Protein AF-A0A8E2D5H6-F1 (afdb_monomer)

Mean predicted aligned error: 11.3 Å

pLDDT: mean 78.96, std 18.88, range [36.19, 97.88]

Solvent-accessible surface area (backbone atoms only — not comparable to full-atom values): 11920 Å² total; per-residue (Å²): 135,90,80,80,89,81,87,67,97,76,86,86,84,87,87,85,83,79,79,70,76,71,74,70,84,45,70,20,64,33,34,32,54,36,37,26,42,23,39,21,41,87,86,66,48,64,37,4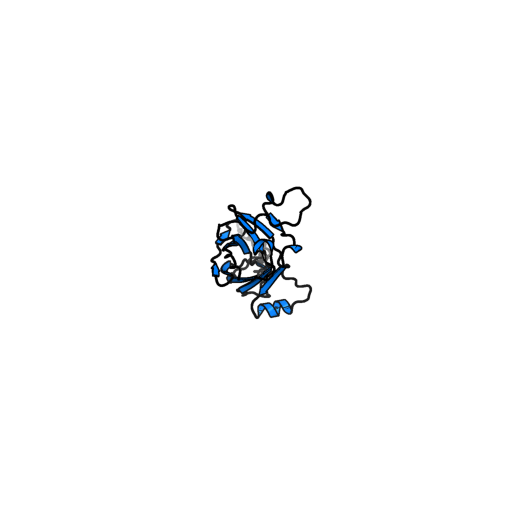2,59,71,60,61,50,55,80,67,98,69,96,66,55,61,84,72,50,55,59,46,43,43,38,69,90,57,46,49,64,46,81,42,59,46,86,70,40,38,57,52,58,68,71,44,57,95,83,63,64,61,55,74,65,52,49,30,37,38,58,56,99,93,41,35,22,44,28,34,79,36,43,43,46,28,87,70,43,67,78,69,34,46,42,37,37,42,39,27,34,39,78,60,73,74,41,91,58,76,43,61,35,42,35,32,40,47,61,69,93,69,50,51,72,62,33,63,42,43,61,65,37,35,38,47,90,92,40,80,43,73,46,42,79,39,98,86,74,73,26,30,32,40,79,43,74,48,76,82,77,75,84,126

Organism: NCBI:txid879969

Radius of gyration: 25.56 Å; Cα contacts (8 Å, |Δi|>4): 369; chains: 1; bounding box: 71×64×78 Å

Nearest PDB structures (foldseek):
  3ffd-assembly1_B  TM=1.538E-01  e=2.702E+00  Mus musculus

Structure (mmCIF, N/CA/C/O backbone):
data_AF-A0A8E2D5H6-F1
#
_entry.id   AF-A0A8E2D5H6-F1
#
loop_
_atom_site.group_PDB
_atom_site.id
_atom_site.type_symbol
_atom_site.label_atom_id
_atom_site.label_alt_id
_atom_site.label_comp_id
_atom_site.label_asym_id
_atom_site.label_entity_id
_atom_site.label_seq_id
_atom_site.pdbx_PDB_ins_code
_atom_site.Cartn_x
_atom_site.Cartn_y
_atom_site.Cartn_z
_atom_site.occupancy
_atom_site.B_iso_or_equiv
_atom_site.auth_seq_id
_atom_site.auth_comp_id
_atom_site.auth_asym_id
_atom_site.auth_atom_id
_atom_site.pdbx_PDB_model_num
ATOM 1 N N . MET A 1 1 ? 50.833 48.845 -59.034 1.00 37.69 1 MET A N 1
ATOM 2 C CA . MET A 1 1 ? 50.255 47.680 -59.734 1.00 37.69 1 MET A CA 1
ATOM 3 C C . MET A 1 1 ? 49.605 46.812 -58.669 1.00 37.69 1 MET A C 1
ATOM 5 O O . MET A 1 1 ? 50.252 46.528 -57.672 1.00 37.69 1 MET A O 1
ATOM 9 N N . LYS A 1 2 ? 48.299 46.575 -58.805 1.00 37.78 2 LYS A N 1
ATOM 10 C CA . LYS A 1 2 ? 47.450 45.839 -57.861 1.00 37.78 2 LYS A CA 1
ATOM 11 C C . LYS A 1 2 ? 47.762 44.344 -57.925 1.00 37.78 2 LYS A C 1
ATOM 13 O O . LYS A 1 2 ? 47.775 43.819 -59.033 1.00 37.78 2 LYS A O 1
ATOM 18 N N . THR A 1 3 ? 47.805 43.680 -56.772 1.00 41.66 3 THR A N 1
ATOM 19 C CA . THR A 1 3 ? 47.305 42.303 -56.659 1.00 41.66 3 THR A CA 1
ATOM 20 C C . THR A 1 3 ? 46.664 42.100 -55.285 1.00 41.66 3 THR A C 1
ATOM 22 O O . THR A 1 3 ? 47.174 42.556 -54.267 1.00 41.66 3 THR A O 1
ATOM 25 N N . TYR A 1 4 ? 45.477 41.508 -55.331 1.00 45.19 4 TYR A N 1
ATOM 26 C CA . TYR A 1 4 ? 44.453 41.343 -54.302 1.00 45.19 4 TYR A CA 1
ATOM 27 C C . TYR A 1 4 ? 44.897 40.327 -53.225 1.00 45.19 4 TYR A C 1
ATOM 29 O O . TYR A 1 4 ? 45.700 39.449 -53.517 1.00 45.19 4 TYR A O 1
ATOM 37 N N . LEU A 1 5 ? 44.589 40.528 -51.935 1.00 45.62 5 LEU A N 1
ATOM 38 C CA . LEU A 1 5 ? 43.343 40.143 -51.237 1.00 45.62 5 LEU A CA 1
ATOM 39 C C . LEU A 1 5 ? 43.005 38.646 -51.384 1.00 45.62 5 LEU A C 1
ATOM 41 O O . LEU A 1 5 ? 42.949 38.146 -52.499 1.00 45.62 5 LEU A O 1
ATOM 45 N N . PHE A 1 6 ? 42.707 38.006 -50.243 1.00 47.19 6 PHE A N 1
ATOM 46 C CA . PHE A 1 6 ? 42.385 36.583 -50.006 1.00 47.19 6 PHE A CA 1
ATOM 47 C C . PHE A 1 6 ? 43.538 35.666 -49.569 1.00 47.19 6 PHE A C 1
ATOM 49 O O . PHE A 1 6 ? 43.826 34.653 -50.192 1.00 47.19 6 PHE A O 1
ATOM 56 N N . THR A 1 7 ? 44.087 35.914 -48.381 1.00 46.47 7 THR A N 1
ATOM 57 C CA . THR A 1 7 ? 44.379 34.795 -47.468 1.00 46.47 7 THR A CA 1
ATOM 58 C C . THR A 1 7 ? 43.241 34.737 -46.463 1.00 46.47 7 THR A C 1
ATOM 60 O O . THR A 1 7 ? 43.265 35.374 -45.410 1.00 46.47 7 THR A O 1
ATOM 63 N N . GLY A 1 8 ? 42.175 34.062 -46.892 1.00 40.16 8 GLY A N 1
ATOM 64 C CA . GLY A 1 8 ? 41.007 33.783 -46.077 1.00 40.16 8 GLY A CA 1
ATOM 65 C C . GLY A 1 8 ? 41.409 32.985 -44.845 1.00 40.16 8 GLY A C 1
ATOM 66 O O . GLY A 1 8 ? 42.051 31.948 -44.955 1.00 40.16 8 GLY A O 1
ATOM 67 N N . LEU A 1 9 ? 41.065 33.521 -43.678 1.00 46.88 9 LEU A N 1
ATOM 68 C CA . LEU A 1 9 ? 40.168 32.887 -42.712 1.00 46.88 9 LEU A CA 1
ATOM 69 C C . LEU A 1 9 ? 40.062 31.344 -42.811 1.00 46.88 9 LEU A C 1
ATOM 71 O O . LEU A 1 9 ? 38.984 30.807 -43.043 1.00 46.88 9 LEU A O 1
ATOM 75 N N . LEU A 1 10 ? 41.167 30.615 -42.665 1.00 47.41 10 LEU A N 1
ATOM 76 C CA . LEU A 1 10 ? 41.150 29.153 -42.656 1.00 47.41 10 LEU A CA 1
ATOM 77 C C . LEU A 1 10 ? 42.270 28.627 -41.758 1.00 47.41 10 LEU A C 1
ATOM 79 O O . LEU A 1 10 ? 43.373 28.317 -42.192 1.00 47.41 10 LEU A O 1
ATOM 83 N N . GLY A 1 11 ? 41.981 28.580 -40.464 1.00 44.66 11 GLY A N 1
ATOM 84 C CA . GLY A 1 11 ? 42.881 27.989 -39.472 1.00 44.66 11 GLY A CA 1
ATOM 85 C C . GLY A 1 11 ? 42.445 28.188 -38.025 1.00 44.66 11 GLY A C 1
ATOM 86 O O . GLY A 1 11 ? 43.254 28.024 -37.123 1.00 44.66 11 GLY A O 1
ATOM 87 N N . LEU A 1 12 ? 41.190 28.584 -37.795 1.00 45.50 12 LEU A N 1
ATOM 88 C CA . LEU A 1 12 ? 40.680 28.938 -36.470 1.00 45.50 12 LEU A CA 1
ATOM 89 C C . LEU A 1 12 ? 39.287 28.344 -36.218 1.00 45.50 12 LEU A C 1
ATOM 91 O O . LEU A 1 12 ? 38.481 28.963 -35.548 1.00 45.50 12 LEU A O 1
ATOM 95 N N . ILE A 1 13 ? 38.979 27.165 -36.776 1.00 47.19 13 ILE A N 1
ATOM 96 C CA . ILE A 1 13 ? 37.766 26.391 -36.436 1.00 47.19 13 ILE A CA 1
ATOM 97 C C . ILE A 1 13 ? 38.028 24.883 -36.618 1.00 47.19 13 ILE A C 1
ATOM 99 O O . ILE A 1 13 ? 37.342 24.214 -37.379 1.00 47.19 13 ILE A O 1
ATOM 103 N N . ILE A 1 14 ? 39.046 24.320 -35.960 1.00 50.12 14 ILE A N 1
ATOM 104 C CA . ILE A 1 14 ? 39.124 22.859 -35.753 1.00 50.12 14 ILE A CA 1
ATOM 105 C C . ILE A 1 14 ? 39.702 22.593 -34.360 1.00 50.12 14 ILE A C 1
ATOM 107 O O . ILE A 1 14 ? 40.843 22.176 -34.233 1.00 50.12 14 ILE A O 1
ATOM 111 N N . LEU A 1 15 ? 38.941 22.914 -33.308 1.00 46.94 15 LEU A N 1
ATOM 112 C CA . LEU A 1 15 ? 39.094 22.325 -31.958 1.00 46.94 15 LEU A CA 1
ATOM 113 C C . LEU A 1 15 ? 37.899 22.616 -31.030 1.00 46.94 15 LEU A C 1
ATOM 115 O O . LEU A 1 15 ? 37.987 22.499 -29.814 1.00 46.94 15 LEU A O 1
ATOM 119 N N . SER A 1 16 ? 36.747 22.958 -31.600 1.00 50.66 16 SER A N 1
ATOM 120 C CA . SER A 1 16 ? 35.497 23.163 -30.873 1.00 50.66 16 SER A CA 1
ATOM 121 C C . SER A 1 16 ? 34.408 22.385 -31.591 1.00 50.66 16 SER A C 1
ATOM 123 O O . SER A 1 16 ? 33.793 22.938 -32.498 1.00 50.66 16 SER A O 1
ATOM 125 N N . SER A 1 17 ? 34.262 21.097 -31.254 1.00 44.22 17 SER A N 1
ATOM 126 C CA . SER A 1 17 ? 33.058 20.248 -31.420 1.00 44.22 17 SER A CA 1
ATOM 127 C C . SER A 1 17 ? 33.408 18.752 -31.348 1.00 44.22 17 SER A C 1
ATOM 129 O O . SER A 1 17 ? 33.130 17.995 -32.266 1.00 44.22 17 SER A O 1
ATOM 131 N N . PHE A 1 18 ? 34.006 18.308 -30.241 1.00 44.25 18 PHE A N 1
ATOM 132 C CA . PHE A 1 18 ? 33.765 16.952 -29.725 1.00 44.25 18 PHE A CA 1
ATOM 133 C C . PHE A 1 18 ? 33.540 16.990 -28.206 1.00 44.25 18 PHE A C 1
ATOM 135 O O . PHE A 1 18 ? 33.858 16.042 -27.502 1.00 44.25 18 PHE A O 1
ATOM 142 N N . SER A 1 19 ? 32.913 18.053 -27.690 1.00 48.47 19 SER A N 1
ATOM 143 C CA . SER A 1 19 ? 32.041 17.875 -26.525 1.00 48.47 19 SER A CA 1
ATOM 144 C C . SER A 1 19 ? 30.718 17.344 -27.051 1.00 48.47 19 SER A C 1
ATOM 146 O O . SER A 1 19 ? 29.708 18.040 -27.079 1.00 48.47 19 SER A O 1
ATOM 148 N N . SER A 1 20 ? 30.742 16.096 -27.521 1.00 38.72 20 SER A N 1
ATOM 149 C CA . SER A 1 20 ? 29.536 15.294 -27.449 1.00 38.72 20 SER A CA 1
ATOM 150 C C . SER A 1 20 ? 29.263 15.186 -25.956 1.00 38.72 20 SER A C 1
ATOM 152 O O . SER A 1 20 ? 29.864 14.357 -25.275 1.00 38.72 20 SER A O 1
ATOM 154 N N . CYS A 1 21 ? 28.378 16.033 -25.432 1.00 47.19 21 CYS A N 1
ATOM 155 C CA . CYS A 1 21 ? 27.532 15.592 -24.341 1.00 47.19 21 CYS A CA 1
ATOM 156 C C . CYS A 1 21 ? 26.824 14.353 -24.889 1.00 47.19 21 CYS A C 1
ATOM 158 O O . CYS A 1 21 ? 25.775 14.446 -25.515 1.00 47.19 21 CYS A O 1
ATOM 160 N N . ARG A 1 22 ? 27.449 13.181 -24.719 1.00 39.44 22 ARG A N 1
ATOM 161 C CA . ARG A 1 22 ? 26.685 11.973 -24.476 1.00 39.44 22 ARG A CA 1
ATOM 162 C C . ARG A 1 22 ? 25.889 12.333 -23.232 1.00 39.44 22 ARG A C 1
ATOM 164 O O . ARG A 1 22 ? 26.413 12.263 -22.127 1.00 39.44 22 ARG A O 1
ATOM 171 N N . THR A 1 23 ? 24.669 12.823 -23.425 1.00 44.69 23 THR A N 1
ATOM 172 C CA . THR A 1 23 ? 23.599 12.465 -22.512 1.00 44.69 23 THR A CA 1
ATOM 173 C C . THR A 1 23 ? 23.633 10.953 -22.543 1.00 44.69 23 THR A C 1
ATOM 175 O O . THR A 1 23 ? 23.258 10.323 -23.527 1.00 44.69 23 THR A O 1
ATOM 178 N N . SER A 1 24 ? 24.328 10.380 -21.574 1.00 47.41 24 SER A N 1
ATOM 179 C CA . SER A 1 24 ? 24.162 8.986 -21.266 1.00 47.41 24 SER A CA 1
ATOM 180 C C . SER A 1 24 ? 22.668 8.822 -21.055 1.00 47.41 24 SER A C 1
ATOM 182 O O . SER A 1 24 ? 22.108 9.398 -20.123 1.00 47.41 24 SER A O 1
ATOM 184 N N . ASP A 1 25 ? 22.022 8.128 -21.987 1.00 46.16 25 ASP A N 1
ATOM 185 C CA . ASP A 1 25 ? 20.726 7.513 -21.756 1.00 46.16 25 ASP A CA 1
ATOM 186 C C . ASP A 1 25 ? 20.965 6.511 -20.619 1.00 46.16 25 ASP A C 1
ATOM 188 O O . ASP A 1 25 ? 21.314 5.353 -20.837 1.00 46.16 25 ASP A O 1
ATOM 192 N N . HIS A 1 26 ? 20.981 7.020 -19.389 1.00 49.97 26 HIS A N 1
ATOM 193 C CA . HIS A 1 26 ? 21.069 6.210 -18.195 1.00 49.97 26 HIS A CA 1
ATOM 194 C C . HIS A 1 26 ? 19.674 5.653 -17.971 1.00 49.97 26 HIS A C 1
ATOM 196 O O . HIS A 1 26 ? 18.735 6.405 -17.708 1.00 49.97 26 HIS A O 1
ATOM 202 N N . GLU A 1 27 ? 19.547 4.337 -18.092 1.00 49.62 27 GLU A N 1
ATOM 203 C CA . GLU A 1 27 ? 18.409 3.622 -17.530 1.00 49.62 27 GLU A CA 1
ATOM 204 C C . GLU A 1 27 ? 18.253 4.059 -16.040 1.00 49.62 27 GLU A C 1
ATOM 206 O O . GLU A 1 27 ? 19.274 4.156 -15.356 1.00 49.62 27 GLU A O 1
ATOM 211 N N . PRO A 1 28 ? 17.051 4.416 -15.518 1.00 55.50 28 PRO A N 1
ATOM 212 C CA . PRO A 1 28 ? 16.782 4.733 -14.138 1.00 55.50 28 PRO A CA 1
ATOM 213 C C . PRO A 1 28 ? 17.362 3.655 -13.273 1.00 55.50 28 PRO A C 1
ATOM 215 O O . PRO A 1 28 ? 17.128 2.467 -13.477 1.00 55.50 28 PRO A O 1
ATOM 218 N N . ASP A 1 29 ? 18.005 4.101 -12.214 1.00 70.00 29 ASP A N 1
ATOM 219 C CA . ASP A 1 29 ? 18.482 3.185 -11.205 1.00 70.00 29 ASP A CA 1
ATOM 220 C C . ASP A 1 29 ? 17.300 2.537 -10.463 1.00 70.00 29 ASP A C 1
ATOM 222 O O . ASP A 1 29 ? 17.445 1.431 -9.951 1.00 70.00 29 ASP A O 1
ATOM 226 N N . LEU A 1 30 ? 16.117 3.183 -10.431 1.00 78.38 30 LEU A N 1
ATOM 227 C CA . LEU A 1 30 ? 14.951 2.751 -9.651 1.00 78.38 30 LEU A CA 1
ATOM 228 C C . LEU A 1 30 ? 13.602 2.898 -10.384 1.00 78.38 30 LEU A C 1
ATOM 230 O O . LEU A 1 30 ? 13.334 3.903 -11.050 1.00 78.38 30 LEU A O 1
ATOM 234 N N . VAL A 1 31 ? 12.719 1.922 -10.162 1.00 84.06 31 VAL A N 1
ATOM 235 C CA . VAL A 1 31 ? 11.282 1.957 -10.470 1.00 84.06 31 VAL A CA 1
ATOM 236 C C . VAL A 1 31 ? 10.497 2.067 -9.162 1.00 84.06 31 VAL A C 1
ATOM 238 O O . VAL A 1 31 ? 10.685 1.245 -8.264 1.00 84.06 31 VAL A O 1
ATOM 241 N N . PHE A 1 32 ? 9.607 3.055 -9.069 1.00 86.88 32 PHE A N 1
ATOM 242 C CA . PHE A 1 32 ? 8.745 3.286 -7.906 1.00 86.88 32 PHE A CA 1
ATOM 243 C C . PHE A 1 32 ? 7.309 2.798 -8.123 1.00 86.88 32 PHE A C 1
ATOM 245 O O . PHE A 1 32 ? 6.711 3.055 -9.171 1.00 86.88 32 PHE A O 1
ATOM 252 N N . TYR A 1 33 ? 6.750 2.162 -7.094 1.00 91.31 33 TYR A N 1
ATOM 253 C CA . TYR A 1 33 ? 5.418 1.558 -7.030 1.00 91.31 33 TYR A CA 1
ATOM 254 C C . TYR A 1 33 ? 4.613 2.219 -5.904 1.00 91.31 33 TYR A C 1
ATOM 256 O O . TYR A 1 33 ? 4.335 1.624 -4.864 1.00 91.31 33 TYR A O 1
ATOM 264 N N . ASN A 1 34 ? 4.299 3.500 -6.096 1.00 91.00 34 ASN A N 1
ATOM 265 C CA . ASN A 1 34 ? 3.735 4.349 -5.050 1.00 91.00 34 ASN A CA 1
ATOM 266 C C . ASN A 1 34 ? 2.225 4.139 -4.906 1.00 91.00 34 ASN A C 1
ATOM 268 O O . ASN A 1 34 ? 1.453 4.387 -5.843 1.00 91.00 34 ASN A O 1
ATOM 272 N N . LEU A 1 35 ? 1.808 3.709 -3.717 1.00 93.38 35 LEU A N 1
ATOM 273 C CA . LEU A 1 35 ? 0.434 3.326 -3.414 1.00 93.38 35 LEU A CA 1
ATOM 274 C C . LEU A 1 35 ? -0.104 4.095 -2.202 1.00 93.38 35 LEU A C 1
ATOM 276 O O . LEU A 1 35 ? 0.596 4.255 -1.205 1.00 93.38 35 LEU A O 1
ATOM 280 N N . ALA A 1 36 ? -1.371 4.509 -2.269 1.00 94.31 36 ALA A N 1
ATOM 281 C CA . ALA A 1 36 ? -2.109 5.137 -1.177 1.00 94.31 36 ALA A CA 1
ATOM 282 C C . ALA A 1 36 ? -3.477 4.454 -0.978 1.00 94.31 36 ALA A C 1
ATOM 284 O O . ALA A 1 36 ? -4.331 4.472 -1.859 1.00 94.31 36 ALA A O 1
ATOM 285 N N . LEU A 1 37 ? -3.728 3.855 0.182 1.00 95.38 37 LEU A N 1
ATOM 286 C CA . LEU A 1 37 ? -4.970 3.126 0.457 1.00 95.38 37 LEU A CA 1
ATOM 287 C C . LEU A 1 37 ? -5.719 3.754 1.622 1.00 95.38 37 LEU A C 1
ATOM 289 O O . LEU A 1 37 ? -5.202 3.819 2.735 1.00 95.38 37 LEU A O 1
ATOM 293 N N . SER A 1 38 ? -6.950 4.186 1.377 1.00 95.06 38 SER A N 1
ATOM 294 C CA . SER A 1 38 ? -7.891 4.512 2.445 1.00 95.06 38 SER A CA 1
ATOM 295 C C . SER A 1 38 ? -8.766 3.295 2.703 1.00 95.06 38 SER A C 1
ATOM 297 O O . SER A 1 38 ? -9.195 2.628 1.762 1.00 95.06 38 SER A O 1
ATOM 299 N N . PHE A 1 39 ? -9.033 3.007 3.971 1.00 96.12 39 PHE A N 1
ATOM 300 C CA . PHE A 1 39 ? -9.902 1.913 4.386 1.00 96.12 39 PHE A CA 1
ATOM 301 C C . PHE A 1 39 ? -11.118 2.492 5.088 1.00 96.12 39 PHE A C 1
ATOM 303 O O . PHE A 1 39 ? -10.980 3.359 5.950 1.00 96.12 39 PHE A O 1
ATOM 310 N N . GLN A 1 40 ? -12.299 2.018 4.713 1.00 95.50 40 GLN A N 1
ATOM 311 C CA . GLN A 1 40 ? -13.564 2.466 5.276 1.00 95.50 40 GLN A CA 1
ATOM 312 C C . GLN A 1 40 ? -14.396 1.285 5.745 1.00 95.50 40 GLN A C 1
ATOM 314 O O . GLN A 1 40 ? -14.344 0.213 5.144 1.00 95.50 40 GLN A O 1
ATOM 319 N N . ASP A 1 41 ? -15.197 1.486 6.787 1.00 93.19 41 ASP A N 1
ATOM 320 C CA . ASP A 1 41 ? -16.272 0.545 7.098 1.00 93.19 41 ASP A CA 1
ATOM 321 C C . ASP A 1 41 ? -17.484 0.748 6.169 1.00 93.19 41 ASP A C 1
ATOM 323 O O . ASP A 1 41 ? -17.542 1.675 5.358 1.00 93.19 41 ASP A O 1
ATOM 327 N N . ALA A 1 42 ? -18.493 -0.114 6.306 1.00 91.50 42 ALA A N 1
ATOM 328 C CA . ALA A 1 42 ? -19.720 -0.052 5.510 1.00 91.50 42 ALA A CA 1
ATOM 329 C C . ALA A 1 42 ? -20.529 1.255 5.678 1.00 91.50 42 ALA A C 1
ATOM 331 O O . ALA A 1 42 ? -21.410 1.529 4.865 1.00 91.50 42 ALA A O 1
ATOM 332 N N . SER A 1 43 ? -20.257 2.057 6.715 1.00 92.19 43 SER A N 1
ATOM 333 C CA . SER A 1 43 ? -20.879 3.372 6.921 1.00 92.19 43 SER A CA 1
ATOM 334 C C . SER A 1 43 ? -20.115 4.517 6.244 1.00 92.19 43 SER A C 1
ATOM 336 O O . SER A 1 43 ? -20.591 5.652 6.246 1.00 92.19 43 SER A O 1
ATOM 338 N N . GLY A 1 44 ? -18.949 4.228 5.657 1.00 91.25 44 GLY A N 1
ATOM 339 C CA . GLY A 1 44 ? -18.040 5.221 5.087 1.00 91.25 44 GLY A CA 1
ATOM 340 C C . GLY A 1 44 ? -17.119 5.871 6.121 1.00 91.25 44 GLY A C 1
ATOM 341 O O . GLY A 1 44 ? -16.472 6.874 5.817 1.00 91.25 44 GLY A O 1
ATOM 342 N N . LYS A 1 45 ? -17.047 5.338 7.349 1.00 93.19 45 LYS A N 1
ATOM 343 C CA . LYS A 1 45 ? -16.115 5.835 8.364 1.00 93.19 45 LYS A CA 1
ATOM 344 C C . LYS A 1 45 ? -14.691 5.465 7.965 1.00 93.19 45 LYS A C 1
ATOM 346 O O . LYS A 1 45 ? -14.403 4.291 7.756 1.00 93.19 45 LYS A O 1
ATOM 351 N N . ASP A 1 46 ? -13.808 6.456 7.930 1.00 93.69 46 ASP A N 1
ATOM 352 C CA . ASP A 1 46 ? -12.372 6.274 7.712 1.00 93.69 46 ASP A CA 1
ATOM 353 C C . ASP A 1 46 ? -11.733 5.515 8.891 1.00 93.69 46 ASP A C 1
ATOM 355 O O . ASP A 1 46 ? -11.797 5.948 10.045 1.00 93.69 46 ASP A O 1
ATOM 359 N N . LEU A 1 47 ? -11.140 4.361 8.590 1.00 95.38 47 LEU A N 1
ATOM 360 C CA . LEU A 1 47 ? -10.485 3.461 9.543 1.00 95.38 47 LEU A CA 1
ATOM 361 C C . LEU A 1 47 ? -8.979 3.725 9.669 1.00 95.38 47 LEU A C 1
ATOM 363 O O . LEU A 1 47 ? -8.335 3.207 10.577 1.00 95.38 47 LEU A O 1
ATOM 367 N N . VAL A 1 48 ? -8.408 4.533 8.776 1.00 94.25 48 VAL A N 1
ATOM 368 C CA . VAL A 1 48 ? -7.012 4.991 8.841 1.00 94.25 48 VAL A CA 1
ATOM 369 C C . VAL A 1 48 ? -6.908 6.259 9.694 1.00 94.25 48 VAL A C 1
ATOM 371 O O . VAL A 1 48 ? -5.862 6.540 10.286 1.00 94.25 48 VAL A O 1
ATOM 374 N N . GLN A 1 49 ? -7.991 7.034 9.781 1.00 91.62 49 GLN A N 1
ATOM 375 C CA . GLN A 1 49 ? -8.038 8.265 10.559 1.00 91.62 49 GLN A CA 1
ATOM 376 C C . GLN A 1 49 ? -7.618 8.043 12.019 1.00 91.62 49 GLN A C 1
ATOM 378 O O . GLN A 1 49 ? -8.193 7.239 12.748 1.00 91.62 49 GLN A O 1
ATOM 383 N N . GLY A 1 50 ? -6.638 8.833 12.466 1.00 86.19 50 GLY A N 1
ATOM 384 C CA . GLY A 1 50 ? -6.159 8.811 13.849 1.00 86.19 50 GLY A CA 1
ATOM 385 C C . GLY A 1 50 ? -5.124 7.725 14.149 1.00 86.19 50 GLY A C 1
ATOM 386 O O . GLY A 1 50 ? -4.713 7.613 15.302 1.00 86.19 50 GLY A O 1
ATOM 387 N N . ILE A 1 51 ? -4.668 6.962 13.145 1.00 91.62 51 ILE A N 1
ATOM 388 C CA . ILE A 1 51 ? -3.542 6.039 13.319 1.00 91.62 51 ILE A CA 1
ATOM 389 C C . ILE A 1 51 ? -2.310 6.783 13.849 1.00 91.62 51 ILE A C 1
ATOM 391 O O . ILE A 1 51 ? -1.976 7.877 13.384 1.00 91.62 51 ILE A O 1
ATOM 395 N N . GLU A 1 52 ? -1.639 6.209 14.849 1.00 91.75 52 GLU A N 1
ATOM 396 C CA . GLU A 1 52 ? -0.517 6.893 15.481 1.00 91.75 52 GLU A CA 1
ATOM 397 C C . GLU A 1 52 ? 0.700 6.957 14.554 1.00 91.75 52 GLU A C 1
ATOM 399 O O . GLU A 1 52 ? 1.109 5.971 13.934 1.00 91.75 52 GLU A O 1
ATOM 404 N N . LEU A 1 53 ? 1.321 8.133 14.526 1.00 91.25 53 LEU A N 1
ATOM 405 C CA . LEU A 1 53 ? 2.523 8.396 13.747 1.00 91.25 53 LEU A CA 1
ATOM 406 C C . LEU A 1 53 ? 3.767 8.378 14.639 1.00 91.25 53 LEU A C 1
ATOM 408 O O . LEU A 1 53 ? 3.701 8.655 15.845 1.00 91.25 53 LEU A O 1
ATOM 412 N N . GLU A 1 54 ? 4.918 8.071 14.044 1.00 88.88 54 GLU A N 1
ATOM 413 C CA . GLU A 1 54 ? 6.213 8.348 14.655 1.00 88.88 54 GLU A CA 1
ATOM 414 C C . GLU A 1 54 ? 6.271 9.855 14.962 1.00 88.88 54 GLU A C 1
ATOM 416 O O . GLU A 1 54 ? 6.024 10.696 14.097 1.00 88.88 54 GLU A O 1
ATOM 421 N N . ARG A 1 55 ? 6.541 10.220 16.222 1.00 75.19 55 ARG A N 1
ATOM 422 C CA . ARG A 1 55 ? 6.684 11.633 16.583 1.00 75.19 55 ARG A CA 1
ATOM 423 C C . ARG A 1 55 ? 7.998 12.141 16.012 1.00 75.19 55 ARG A C 1
ATOM 425 O O . ARG A 1 55 ? 9.057 11.836 16.559 1.00 75.19 55 ARG A O 1
ATOM 432 N N . GLU A 1 56 ? 7.931 12.975 14.985 1.00 62.16 56 GLU A N 1
ATOM 433 C CA . GLU A 1 56 ? 9.022 13.907 14.734 1.00 62.16 56 GLU A CA 1
ATOM 434 C C . GLU A 1 56 ? 9.081 14.896 15.905 1.00 62.16 56 GLU A C 1
ATOM 436 O O . GLU A 1 56 ? 8.061 15.269 16.494 1.00 62.16 56 GLU A O 1
ATOM 441 N N . SER A 1 57 ? 10.285 15.261 16.331 1.00 49.66 57 SER A N 1
ATOM 442 C CA . SER A 1 57 ? 10.501 16.152 17.468 1.00 49.66 57 SER A CA 1
ATOM 443 C C . SER A 1 57 ? 9.905 17.543 17.193 1.00 49.66 57 SER A C 1
ATOM 445 O O . SER A 1 57 ? 10.599 18.409 16.670 1.00 49.66 57 SER A O 1
ATOM 447 N N . GLY A 1 58 ? 8.627 17.761 17.531 1.00 52.84 58 GLY A N 1
ATOM 448 C CA . GLY A 1 58 ? 7.958 19.057 17.357 1.00 52.84 58 GLY A CA 1
ATOM 449 C C . GLY A 1 58 ? 6.433 19.013 17.183 1.00 52.84 58 GLY A C 1
ATOM 450 O O . GLY A 1 58 ? 5.925 19.172 16.083 1.00 52.84 58 GLY A O 1
ATOM 451 N N . SER A 1 59 ? 5.703 18.878 18.296 1.00 57.22 59 SER A N 1
ATOM 452 C CA . SER A 1 59 ? 4.457 19.619 18.612 1.00 57.22 59 SER A CA 1
ATOM 453 C C . SER A 1 59 ? 3.251 19.642 17.647 1.00 57.22 59 SER A C 1
ATOM 455 O O . SER A 1 59 ? 2.475 20.594 17.708 1.00 57.22 59 SER A O 1
ATOM 457 N N . VAL A 1 60 ? 3.003 18.616 16.830 1.00 62.41 60 VAL A N 1
ATOM 458 C CA . VAL A 1 60 ? 1.688 18.446 16.172 1.00 62.41 60 VAL A CA 1
ATOM 459 C C . VAL A 1 60 ? 1.019 17.183 16.711 1.00 62.41 60 VAL A C 1
ATOM 461 O O . VAL A 1 60 ? 1.629 16.115 16.750 1.00 62.41 60 VAL A O 1
ATOM 464 N N . SER A 1 61 ? -0.218 17.311 17.197 1.00 66.12 61 SER A N 1
ATOM 465 C CA . SER A 1 61 ? -1.026 16.151 17.601 1.00 66.12 61 SER A CA 1
ATOM 466 C C . SER A 1 61 ? -1.314 15.260 16.387 1.00 66.12 61 SER A C 1
ATOM 468 O O . SER A 1 61 ? -1.388 15.745 15.257 1.00 66.12 61 SER A O 1
ATOM 470 N N . VAL A 1 62 ? -1.503 13.955 16.596 1.00 65.94 62 VAL A N 1
ATOM 471 C CA . VAL A 1 62 ? -1.814 13.007 15.506 1.00 65.94 62 VAL A CA 1
ATOM 472 C C . VAL A 1 62 ? -3.086 13.429 14.754 1.00 65.94 62 VAL A C 1
ATOM 474 O O . VAL A 1 62 ? -3.159 13.302 13.531 1.00 65.94 62 VAL A O 1
ATOM 477 N N . GLU A 1 63 ? -4.064 14.022 15.450 1.00 68.56 63 GLU A N 1
ATOM 478 C CA . GLU A 1 63 ? -5.283 14.522 14.808 1.00 68.56 63 GLU A CA 1
ATOM 479 C C . GLU A 1 63 ? -5.008 15.672 13.827 1.00 68.56 63 GLU A C 1
ATOM 481 O O . GLU A 1 63 ? -5.677 15.781 12.796 1.00 68.56 63 GLU A O 1
ATOM 486 N N . GLN A 1 64 ? -3.998 16.500 14.102 1.00 74.19 64 GLN A N 1
ATOM 487 C CA . GLN A 1 64 ? -3.630 17.663 13.288 1.00 74.19 64 GLN A CA 1
ATOM 488 C C . GLN 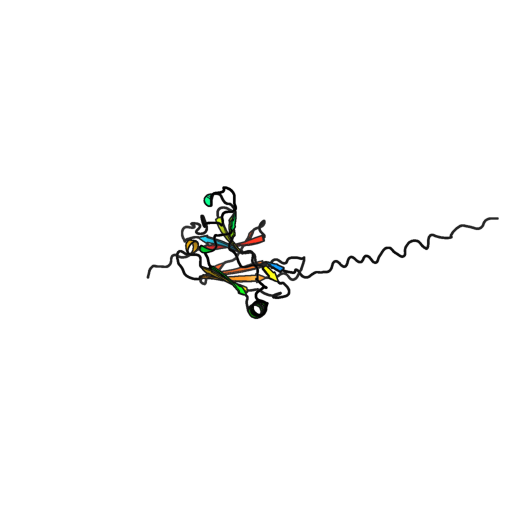A 1 64 ? -2.607 17.345 12.191 1.00 74.19 64 GLN A C 1
ATOM 490 O O . GLN A 1 64 ? -2.526 18.086 11.208 1.00 74.19 64 GLN A O 1
ATOM 495 N N . ALA A 1 65 ? -1.847 16.255 12.327 1.00 79.62 65 ALA A N 1
ATOM 496 C CA . ALA A 1 65 ? -0.848 15.853 11.343 1.00 79.62 65 ALA A CA 1
ATOM 497 C C . ALA A 1 65 ? -1.500 15.600 9.972 1.00 79.62 65 ALA A C 1
ATOM 499 O O . ALA A 1 65 ? -2.499 14.881 9.873 1.00 79.62 65 ALA A O 1
ATOM 500 N N . GLN A 1 66 ? -0.945 16.214 8.924 1.00 86.25 66 GLN A N 1
ATOM 501 C CA . GLN A 1 66 ? -1.379 16.004 7.536 1.00 86.25 66 GLN A CA 1
ATOM 502 C C . GLN A 1 66 ? -0.689 14.802 6.899 1.00 86.25 66 GLN A C 1
ATOM 504 O O . GLN A 1 66 ? -1.273 14.152 6.041 1.00 86.25 66 GLN A O 1
ATOM 509 N N . SER A 1 67 ? 0.527 14.487 7.341 1.00 88.88 67 SER A N 1
ATOM 510 C CA . SER A 1 67 ? 1.273 13.319 6.895 1.00 88.88 67 SER A CA 1
ATOM 511 C C . SER A 1 67 ? 2.309 12.889 7.932 1.00 88.88 67 SER A C 1
ATOM 513 O O . SER A 1 67 ? 2.695 13.688 8.786 1.00 88.88 67 SER A O 1
ATOM 515 N N . GLY A 1 68 ? 2.795 11.654 7.840 1.00 89.75 68 GLY A N 1
ATOM 516 C CA . GLY A 1 68 ? 3.926 11.164 8.632 1.00 89.75 68 GLY A CA 1
ATOM 517 C C . GLY A 1 68 ? 4.110 9.654 8.525 1.00 89.75 68 GLY A C 1
ATOM 518 O O . GLY A 1 68 ? 3.282 8.967 7.932 1.00 89.75 68 GLY A O 1
ATOM 519 N N . LEU A 1 69 ? 5.191 9.127 9.099 1.00 91.69 69 LEU A N 1
ATOM 520 C CA . LEU A 1 69 ? 5.404 7.680 9.190 1.00 91.69 69 LEU A CA 1
ATOM 521 C C . LEU A 1 69 ? 4.479 7.076 10.246 1.00 91.69 69 LEU A C 1
ATOM 523 O O . LEU A 1 69 ? 4.386 7.602 11.350 1.00 91.69 69 LEU A O 1
ATOM 527 N N . VAL A 1 70 ? 3.833 5.955 9.937 1.00 93.50 70 VAL A N 1
ATOM 528 C CA . VAL A 1 70 ? 3.047 5.187 10.912 1.00 93.50 70 VAL A CA 1
ATOM 529 C C . VAL A 1 70 ? 3.997 4.501 11.893 1.00 93.50 70 VAL A C 1
ATOM 531 O O . VAL A 1 70 ? 5.040 3.977 11.488 1.00 93.50 70 VAL A O 1
ATOM 534 N N . LYS A 1 71 ? 3.643 4.470 13.185 1.00 93.31 71 LYS A N 1
ATOM 535 C CA . LYS A 1 71 ? 4.439 3.746 14.186 1.00 93.31 71 LYS A CA 1
ATOM 536 C C . LYS A 1 71 ? 4.580 2.263 13.826 1.00 93.31 71 LYS A C 1
ATOM 538 O O . LYS A 1 71 ? 3.599 1.586 13.526 1.00 93.31 71 LYS A O 1
ATOM 543 N N . ARG A 1 72 ? 5.811 1.747 13.882 1.00 91.00 72 ARG A N 1
ATOM 544 C CA . ARG A 1 72 ? 6.147 0.388 13.412 1.00 91.00 72 ARG A CA 1
ATOM 545 C C . ARG A 1 72 ? 5.557 -0.750 14.237 1.00 91.00 72 ARG A C 1
ATOM 547 O O . ARG A 1 72 ? 5.484 -1.858 13.733 1.00 91.00 72 ARG A O 1
ATOM 554 N N . ASP A 1 73 ? 5.178 -0.514 15.485 1.00 93.69 73 ASP A N 1
ATOM 555 C CA . ASP A 1 73 ? 4.538 -1.518 16.341 1.00 93.69 73 ASP A CA 1
ATOM 556 C C . ASP A 1 73 ? 3.046 -1.713 16.026 1.00 93.69 73 ASP A C 1
ATOM 558 O O . ASP A 1 73 ? 2.455 -2.691 16.477 1.00 93.69 73 ASP A O 1
ATOM 562 N N . LEU A 1 74 ? 2.446 -0.834 15.212 1.00 95.12 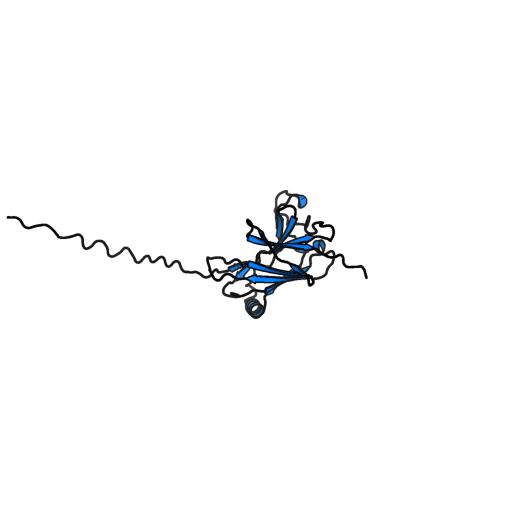74 LEU A N 1
ATOM 563 C CA . LEU A 1 74 ? 1.040 -0.923 14.805 1.00 95.12 74 LEU A CA 1
ATOM 564 C C . LEU A 1 74 ? 0.798 -1.799 13.571 1.00 95.12 74 LEU A C 1
ATOM 566 O O . LEU A 1 74 ? -0.358 -2.055 13.225 1.00 95.12 74 LEU A O 1
ATOM 570 N N . TYR A 1 75 ? 1.853 -2.217 12.867 1.00 95.75 75 TYR A N 1
ATOM 571 C CA . TYR A 1 75 ? 1.705 -3.000 11.647 1.00 95.75 75 TYR A CA 1
ATOM 572 C C . TYR A 1 75 ? 2.896 -3.910 11.356 1.00 95.75 75 TYR A C 1
ATOM 574 O O . TYR A 1 75 ? 4.023 -3.666 11.780 1.00 95.75 75 TYR A O 1
ATOM 582 N N . THR A 1 76 ? 2.656 -4.925 10.533 1.00 94.81 76 THR A N 1
ATOM 583 C CA . THR A 1 76 ? 3.716 -5.597 9.776 1.00 94.81 76 THR A CA 1
ATOM 584 C C . THR A 1 76 ? 3.405 -5.487 8.295 1.00 94.81 76 THR A C 1
ATOM 586 O O . THR A 1 76 ? 2.276 -5.757 7.889 1.00 94.81 76 THR A O 1
ATOM 589 N N . LEU A 1 77 ? 4.399 -5.110 7.493 1.00 93.69 77 LEU A N 1
ATOM 590 C CA . LEU A 1 77 ? 4.275 -5.004 6.044 1.00 93.69 77 LEU A CA 1
ATOM 591 C C . LEU A 1 77 ? 5.391 -5.798 5.368 1.00 93.69 77 LEU A C 1
ATOM 593 O O . LEU A 1 77 ? 6.573 -5.573 5.628 1.00 93.69 77 LEU A O 1
ATOM 597 N N . LYS A 1 78 ? 5.005 -6.698 4.465 1.00 92.00 78 LYS A N 1
ATOM 598 C CA . LYS A 1 78 ? 5.909 -7.344 3.514 1.00 92.00 78 LYS A CA 1
ATOM 599 C C . LYS A 1 78 ? 5.392 -7.103 2.101 1.00 92.00 78 LYS A C 1
ATOM 601 O O . LYS A 1 78 ? 4.225 -7.356 1.824 1.00 92.00 78 LYS A O 1
ATOM 606 N N . VAL A 1 79 ? 6.271 -6.647 1.216 1.00 92.00 79 VAL A N 1
ATOM 607 C CA . VAL A 1 79 ? 5.999 -6.553 -0.222 1.00 92.00 79 VAL A CA 1
ATOM 608 C C . VAL A 1 79 ? 6.729 -7.704 -0.900 1.00 92.00 79 VAL A C 1
ATOM 610 O O . VAL A 1 79 ? 7.927 -7.893 -0.689 1.00 92.00 79 VAL A O 1
ATOM 613 N N . VAL A 1 80 ? 5.986 -8.516 -1.643 1.00 91.75 80 VAL A N 1
ATOM 614 C CA . VAL A 1 80 ? 6.474 -9.702 -2.350 1.00 91.75 80 VAL A CA 1
ATOM 615 C C . VAL A 1 80 ? 6.339 -9.452 -3.844 1.00 91.75 80 VAL A C 1
ATOM 617 O O . VAL A 1 80 ? 5.262 -9.083 -4.314 1.00 91.75 80 VAL A O 1
ATOM 620 N N . THR A 1 81 ? 7.431 -9.646 -4.573 1.00 91.50 81 THR A N 1
ATOM 621 C CA . THR A 1 81 ? 7.456 -9.590 -6.035 1.00 91.50 81 THR A CA 1
ATOM 622 C C . THR A 1 81 ? 7.065 -10.927 -6.646 1.00 91.50 81 THR A C 1
ATOM 624 O O . THR A 1 81 ? 7.119 -11.970 -5.997 1.00 91.50 81 THR A O 1
ATOM 627 N N . SER A 1 82 ? 6.698 -10.908 -7.918 1.00 90.25 82 SER A N 1
ATOM 628 C CA . SER A 1 82 ? 6.456 -12.100 -8.715 1.00 90.25 82 SER A CA 1
ATOM 629 C C . SER A 1 82 ? 7.757 -12.823 -9.088 1.00 90.25 82 SER A C 1
ATOM 631 O O . SER A 1 82 ? 8.855 -12.269 -9.023 1.00 90.25 82 SER A O 1
ATOM 633 N N . GLN A 1 83 ? 7.655 -14.091 -9.482 1.00 87.00 83 GLN A N 1
ATOM 634 C CA . GLN A 1 83 ? 8.775 -14.831 -10.069 1.00 87.00 83 GLN A CA 1
ATOM 635 C C . GLN A 1 83 ? 9.009 -14.370 -11.522 1.00 87.00 83 GLN A C 1
ATOM 637 O O . GLN A 1 83 ? 8.032 -14.177 -12.249 1.00 87.00 83 GLN A O 1
ATOM 642 N N . PRO A 1 84 ? 10.266 -14.216 -11.990 1.00 87.75 84 PRO A N 1
ATOM 643 C CA . PRO A 1 84 ? 11.532 -14.581 -11.335 1.00 87.75 84 PRO A CA 1
ATOM 644 C C . PRO A 1 84 ? 12.128 -13.485 -10.429 1.00 87.75 84 PRO A C 1
ATOM 646 O O . PRO A 1 84 ? 13.215 -13.652 -9.879 1.00 87.75 84 PRO A O 1
ATOM 649 N N . CYS A 1 85 ? 11.458 -12.342 -10.301 1.00 88.00 85 CYS A N 1
ATOM 650 C CA . CYS A 1 85 ? 11.956 -11.182 -9.569 1.00 88.00 85 CYS A CA 1
ATOM 651 C C . CYS A 1 85 ? 12.200 -11.450 -8.084 1.00 88.00 85 CYS A C 1
ATOM 653 O O . CYS A 1 85 ? 13.192 -10.985 -7.524 1.00 88.00 85 CYS A O 1
ATOM 655 N N . GLU A 1 86 ? 11.336 -12.246 -7.457 1.00 86.56 86 GLU A N 1
ATOM 656 C CA . GLU A 1 86 ? 11.525 -12.702 -6.079 1.00 86.56 86 GLU A CA 1
ATOM 657 C C . GLU A 1 86 ? 12.877 -13.408 -5.883 1.00 86.56 86 GLU A C 1
ATOM 659 O O . GLU A 1 86 ? 13.606 -13.069 -4.949 1.00 86.56 86 GLU A O 1
ATOM 664 N N . ASP A 1 87 ? 13.263 -14.308 -6.793 1.00 85.50 87 ASP A N 1
ATOM 665 C CA . ASP A 1 87 ? 14.547 -15.015 -6.727 1.00 85.50 87 ASP A CA 1
ATOM 666 C C . ASP A 1 87 ? 15.732 -14.061 -6.918 1.00 85.50 87 ASP A C 1
ATOM 668 O O . ASP A 1 87 ? 16.736 -14.158 -6.205 1.00 85.50 87 ASP A O 1
ATOM 672 N N . VAL A 1 88 ? 15.617 -13.100 -7.842 1.00 85.25 88 VAL A N 1
ATOM 673 C CA . VAL A 1 88 ? 16.645 -12.070 -8.056 1.00 85.25 88 VAL A CA 1
ATOM 674 C C . VAL A 1 88 ? 16.853 -11.262 -6.779 1.00 85.25 88 VAL A C 1
ATOM 676 O O . VAL A 1 88 ? 17.990 -11.128 -6.322 1.00 85.25 88 VAL A O 1
ATOM 679 N N . ILE A 1 89 ? 15.777 -10.775 -6.161 1.00 80.19 89 ILE A N 1
ATOM 680 C CA . ILE A 1 89 ? 15.841 -9.996 -4.919 1.00 80.19 89 ILE A CA 1
ATOM 681 C C . ILE A 1 89 ? 16.396 -10.844 -3.771 1.00 80.19 89 ILE A C 1
ATOM 683 O O . ILE A 1 89 ? 17.273 -10.380 -3.044 1.00 80.19 89 ILE A O 1
ATOM 687 N N . ALA A 1 90 ? 15.952 -12.096 -3.635 1.00 79.31 90 ALA A N 1
ATOM 688 C CA . ALA A 1 90 ? 16.432 -13.016 -2.605 1.00 79.31 90 ALA A CA 1
ATOM 689 C C . ALA A 1 90 ? 17.918 -13.381 -2.768 1.00 79.31 90 ALA A C 1
ATOM 691 O O . ALA A 1 90 ? 18.610 -13.620 -1.776 1.00 79.31 90 ALA A O 1
ATOM 692 N N . SER A 1 91 ? 18.421 -13.418 -4.008 1.00 76.38 91 SER A N 1
ATOM 693 C CA . SER A 1 91 ? 19.827 -13.709 -4.315 1.00 76.38 91 SER A CA 1
ATOM 694 C C . SER A 1 91 ? 20.775 -12.553 -3.988 1.00 76.38 91 SER A C 1
ATOM 696 O O . SER A 1 91 ? 21.987 -12.753 -3.848 1.00 76.38 91 SER A O 1
ATOM 698 N N . LYS A 1 92 ? 20.246 -11.333 -3.854 1.00 73.31 92 LYS A N 1
ATOM 699 C CA . LYS A 1 92 ? 21.053 -10.166 -3.515 1.00 73.31 92 LYS A CA 1
ATOM 700 C C . LYS A 1 92 ? 21.471 -10.217 -2.048 1.00 73.31 92 LYS A C 1
ATOM 702 O O . LYS A 1 92 ? 20.772 -10.731 -1.182 1.00 73.31 92 LYS A O 1
ATOM 707 N N . SER A 1 93 ? 22.679 -9.711 -1.778 1.00 54.50 93 SER A N 1
ATOM 708 C CA . SER A 1 93 ? 23.292 -9.738 -0.442 1.00 54.50 93 SER A CA 1
ATOM 709 C C . SER A 1 93 ? 22.336 -9.210 0.637 1.00 54.50 93 SER A C 1
ATOM 711 O O . SER A 1 93 ? 21.522 -8.342 0.345 1.00 54.50 93 SER A O 1
ATOM 713 N N . LYS A 1 94 ? 22.517 -9.610 1.904 1.00 51.75 94 LYS A N 1
ATOM 714 C CA . LYS A 1 94 ? 21.765 -9.072 3.063 1.00 51.75 94 LYS A CA 1
ATOM 715 C C . LYS A 1 94 ? 21.774 -7.532 3.192 1.00 51.75 94 LYS A C 1
ATOM 717 O O . LYS A 1 94 ? 21.016 -7.000 3.993 1.00 51.75 94 LYS A O 1
ATOM 722 N N . ASN A 1 95 ? 22.633 -6.837 2.440 1.00 43.56 95 ASN A N 1
ATOM 723 C CA . ASN A 1 95 ? 22.724 -5.377 2.385 1.00 43.56 95 ASN A CA 1
ATOM 724 C C . ASN A 1 95 ? 21.875 -4.752 1.259 1.00 43.56 95 ASN A C 1
ATOM 726 O O . ASN A 1 95 ? 21.763 -3.532 1.201 1.00 43.56 95 ASN A O 1
ATOM 730 N N . TYR A 1 96 ? 21.302 -5.558 0.359 1.00 51.81 96 TYR A N 1
ATOM 731 C CA . TYR A 1 96 ? 20.264 -5.120 -0.567 1.00 51.81 96 TYR A CA 1
ATOM 732 C C . TYR A 1 96 ? 18.940 -5.178 0.179 1.00 51.81 96 TYR A C 1
ATOM 734 O O . TYR A 1 96 ? 18.325 -6.231 0.333 1.00 51.81 96 TYR A O 1
ATOM 742 N N . ILE A 1 97 ? 18.554 -4.032 0.711 1.00 50.03 97 ILE A N 1
ATOM 743 C CA . ILE A 1 97 ? 17.241 -3.830 1.291 1.00 50.03 97 ILE A CA 1
ATOM 744 C C . ILE A 1 97 ? 16.473 -3.089 0.194 1.00 50.03 97 ILE A C 1
ATOM 746 O O . ILE A 1 97 ? 16.778 -1.915 -0.024 1.00 50.03 97 ILE A O 1
ATOM 750 N N . PRO A 1 98 ? 15.530 -3.733 -0.531 1.00 57.41 98 PRO A N 1
ATOM 751 C CA . PRO A 1 98 ? 14.437 -2.975 -1.135 1.00 57.41 98 PRO A CA 1
ATOM 752 C C . PRO A 1 98 ? 13.918 -2.078 -0.022 1.00 57.41 98 PRO A C 1
ATOM 754 O O . PRO A 1 98 ? 13.682 -2.612 1.066 1.00 57.41 98 PRO A O 1
ATOM 757 N N . ASP A 1 99 ? 13.879 -0.763 -0.241 1.00 60.62 99 ASP A N 1
ATOM 758 C CA . ASP A 1 99 ? 13.685 0.219 0.829 1.00 60.62 99 ASP A CA 1
ATOM 759 C C . ASP A 1 99 ? 12.571 -0.281 1.755 1.00 60.62 99 ASP A C 1
ATOM 761 O O . ASP A 1 99 ? 11.454 -0.510 1.285 1.00 60.62 99 ASP A O 1
ATOM 765 N N . SER A 1 100 ? 12.934 -0.660 2.996 1.00 63.03 100 SER A N 1
ATOM 766 C CA . SER A 1 100 ? 12.100 -1.536 3.834 1.00 63.03 100 SER A CA 1
ATOM 767 C C . SER A 1 100 ? 10.693 -0.964 3.819 1.00 63.03 100 SER A C 1
ATOM 769 O O . SER A 1 100 ? 10.553 0.177 4.261 1.00 63.03 100 SER A O 1
ATOM 771 N N . PRO A 1 101 ? 9.673 -1.681 3.312 1.00 78.44 101 PRO A N 1
ATOM 772 C CA . PRO A 1 101 ? 8.413 -1.046 2.978 1.00 78.44 101 PRO A CA 1
ATOM 773 C C . PRO A 1 101 ? 7.795 -0.525 4.271 1.00 78.44 101 PRO A C 1
ATOM 775 O O . PRO A 1 101 ? 7.380 -1.285 5.145 1.00 78.44 101 PRO A O 1
ATOM 778 N N . ARG A 1 102 ? 7.834 0.796 4.434 1.00 88.00 102 ARG A N 1
ATOM 779 C CA . ARG A 1 102 ? 7.246 1.499 5.568 1.00 88.00 102 ARG A CA 1
ATOM 780 C C . ARG A 1 102 ? 5.888 2.013 5.152 1.00 88.00 102 ARG A C 1
ATOM 782 O O . ARG A 1 102 ? 5.700 2.431 4.008 1.00 88.00 102 ARG A O 1
ATOM 789 N N . LEU A 1 103 ? 4.968 1.994 6.104 1.00 93.25 103 LEU A N 1
ATOM 790 C CA . LEU A 1 103 ? 3.718 2.711 5.973 1.00 93.25 103 LEU A CA 1
ATOM 791 C C . LEU A 1 103 ? 3.900 4.152 6.429 1.00 93.25 103 LEU A C 1
ATOM 793 O O . LEU A 1 103 ? 4.323 4.419 7.557 1.00 93.25 103 LEU A O 1
ATOM 797 N N . GLY A 1 104 ? 3.569 5.070 5.534 1.00 92.75 104 GLY A N 1
ATOM 798 C CA . GLY A 1 104 ? 3.203 6.429 5.882 1.00 92.75 104 GLY A CA 1
ATOM 799 C C . GLY A 1 104 ? 1.691 6.559 6.025 1.00 92.75 104 GLY A C 1
ATOM 800 O O . GLY A 1 104 ? 0.927 5.634 5.749 1.00 92.75 104 GLY A O 1
ATOM 801 N N . MET A 1 105 ? 1.264 7.730 6.465 1.00 93.25 105 MET A N 1
ATOM 802 C CA . MET A 1 105 ? -0.112 8.184 6.392 1.00 93.25 105 MET A CA 1
ATOM 803 C C . MET A 1 105 ? -0.116 9.576 5.773 1.00 93.25 105 MET A C 1
ATOM 805 O O . MET A 1 105 ? 0.757 10.386 6.090 1.00 93.25 105 MET A O 1
ATOM 809 N N . THR A 1 106 ? -1.082 9.856 4.903 1.00 90.94 106 THR A N 1
ATOM 810 C CA . THR A 1 106 ? -1.347 11.203 4.388 1.00 90.94 106 THR A CA 1
ATOM 811 C C . THR A 1 106 ? -2.843 11.489 4.345 1.00 90.94 106 THR A C 1
ATOM 813 O O . THR A 1 106 ? -3.645 10.586 4.101 1.00 90.94 106 THR A O 1
ATOM 816 N N . LYS A 1 107 ? -3.227 12.745 4.567 1.00 90.56 107 LYS A N 1
ATOM 817 C CA . LYS A 1 107 ? -4.605 13.220 4.433 1.00 90.56 107 LYS A CA 1
ATOM 818 C C . LYS A 1 107 ? -4.787 13.921 3.095 1.00 90.56 107 LYS A C 1
ATOM 820 O O . LYS A 1 107 ? -4.048 14.843 2.759 1.00 90.56 107 LYS A O 1
ATOM 825 N N . TYR A 1 108 ? -5.804 13.515 2.343 1.00 87.38 108 TYR A N 1
ATOM 826 C CA . TYR A 1 108 ? -6.142 14.112 1.054 1.00 87.38 108 TYR A CA 1
ATOM 827 C C . TYR A 1 108 ? -7.650 14.040 0.798 1.00 87.38 108 TYR A C 1
ATOM 829 O O . TYR A 1 108 ? -8.279 13.012 1.034 1.00 87.38 108 TYR A O 1
ATOM 837 N N . ASN A 1 109 ? -8.249 15.143 0.333 1.00 87.12 109 ASN A N 1
ATOM 838 C CA . ASN A 1 109 ? -9.688 15.253 0.037 1.00 87.12 109 ASN A CA 1
ATOM 839 C C . ASN A 1 109 ? -10.624 14.727 1.148 1.00 87.12 109 ASN A C 1
ATOM 841 O O . ASN A 1 109 ? -11.678 14.166 0.865 1.00 87.12 109 ASN A O 1
ATOM 845 N N . GLY A 1 110 ? -10.244 14.922 2.416 1.00 87.25 110 GLY A N 1
ATOM 846 C CA . GLY A 1 110 ? -11.036 14.495 3.575 1.00 87.25 110 GLY A CA 1
ATOM 847 C C . GLY A 1 110 ? -10.858 13.032 3.991 1.00 87.25 110 GLY A C 1
ATOM 848 O O . GLY A 1 110 ? -11.482 12.625 4.964 1.00 87.25 110 GLY A O 1
ATOM 849 N N . TYR A 1 111 ? -9.992 12.274 3.316 1.00 90.62 111 TYR A N 1
ATOM 850 C CA . TYR A 1 111 ? -9.655 10.892 3.658 1.00 90.62 111 TYR A CA 1
ATOM 851 C C . TYR A 1 111 ? -8.218 10.781 4.159 1.00 90.62 111 TYR A C 1
ATOM 853 O O . TYR A 1 111 ? -7.335 11.522 3.722 1.00 90.62 111 TYR A O 1
ATOM 861 N N . SER A 1 112 ? -7.980 9.818 5.039 1.00 93.50 112 SER A N 1
ATOM 862 C CA . SER A 1 112 ? -6.658 9.374 5.465 1.00 93.50 112 SER A CA 1
ATOM 863 C C . SER A 1 112 ? -6.273 8.138 4.651 1.00 93.50 112 SER A C 1
ATOM 865 O O . SER A 1 112 ? -7.062 7.203 4.493 1.00 93.50 112 SER A O 1
ATOM 867 N N . PHE A 1 113 ? -5.055 8.136 4.121 1.00 94.31 113 PHE A N 1
ATOM 868 C CA . PHE A 1 113 ? -4.512 7.053 3.309 1.00 94.31 113 PHE A CA 1
ATOM 869 C C . PHE A 1 113 ? -3.256 6.502 3.961 1.00 94.31 113 PHE A C 1
ATOM 871 O O . PHE A 1 113 ? -2.361 7.274 4.297 1.00 94.31 113 PHE A O 1
ATOM 878 N N . LEU A 1 114 ? -3.162 5.179 4.080 1.00 95.44 114 LEU A N 1
ATOM 879 C CA . LEU A 1 114 ? -1.897 4.492 4.299 1.00 95.44 114 LEU A CA 1
ATOM 880 C C . LEU A 1 114 ? -1.085 4.542 3.008 1.00 95.44 114 LEU A C 1
ATOM 882 O O . LEU A 1 114 ? -1.574 4.117 1.963 1.00 95.44 114 LEU A O 1
ATOM 886 N N . THR A 1 115 ? 0.138 5.054 3.070 1.00 93.69 115 THR A N 1
ATOM 887 C CA . THR A 1 115 ? 1.017 5.193 1.905 1.00 93.69 115 THR A CA 1
ATOM 888 C C . THR A 1 115 ? 2.181 4.222 1.970 1.00 93.69 115 THR A C 1
ATOM 890 O O . THR A 1 115 ? 2.704 3.940 3.048 1.00 93.69 115 THR A O 1
ATOM 893 N N . ASN A 1 116 ? 2.621 3.729 0.817 1.00 92.75 116 ASN A N 1
ATOM 894 C CA . ASN A 1 116 ? 3.863 2.982 0.697 1.00 92.75 116 ASN A CA 1
ATOM 895 C C . ASN A 1 116 ? 4.609 3.396 -0.576 1.00 92.75 116 ASN A C 1
ATOM 897 O O . ASN A 1 116 ? 4.101 3.224 -1.683 1.00 92.75 116 ASN A O 1
ATOM 901 N N . ASP A 1 117 ? 5.822 3.914 -0.389 1.00 85.75 117 ASP A N 1
ATOM 902 C CA . ASP A 1 117 ? 6.730 4.327 -1.460 1.00 85.75 117 ASP A CA 1
ATOM 903 C C . ASP A 1 117 ? 7.764 3.217 -1.700 1.00 85.75 117 ASP A C 1
ATOM 905 O O . ASP A 1 117 ? 8.898 3.281 -1.228 1.00 85.75 117 ASP A O 1
ATOM 909 N N . PHE A 1 118 ? 7.352 2.139 -2.370 1.00 87.75 118 PHE A N 1
ATOM 910 C CA . PHE A 1 118 ? 8.232 1.001 -2.645 1.00 87.75 118 PHE A CA 1
ATOM 911 C C . PHE A 1 118 ? 9.044 1.226 -3.922 1.00 87.75 118 PHE A C 1
ATOM 913 O O . PHE A 1 118 ? 8.482 1.488 -4.985 1.00 87.75 118 PHE A O 1
ATOM 920 N N . GLY A 1 119 ? 10.368 1.104 -3.825 1.00 84.94 119 GLY A N 1
ATOM 921 C CA . GLY A 1 119 ? 11.295 1.248 -4.946 1.00 84.94 119 GLY A CA 1
ATOM 922 C C . GLY A 1 119 ? 12.126 -0.012 -5.174 1.00 84.94 119 GLY A C 1
ATOM 923 O O . GLY A 1 119 ? 12.576 -0.648 -4.221 1.00 84.94 119 GLY A O 1
ATOM 924 N N . MET A 1 120 ? 12.367 -0.354 -6.439 1.00 83.19 120 MET A N 1
ATOM 925 C CA . MET A 1 120 ? 13.231 -1.471 -6.838 1.00 83.19 120 MET A CA 1
ATOM 926 C C . MET A 1 120 ? 14.191 -1.071 -7.946 1.00 83.19 120 MET A C 1
ATOM 928 O O . MET A 1 120 ? 13.878 -0.196 -8.749 1.00 83.19 120 MET A O 1
ATOM 932 N N . GLY A 1 121 ? 15.338 -1.749 -8.019 1.00 79.00 121 GLY A N 1
ATOM 933 C CA . GLY A 1 121 ? 16.305 -1.534 -9.089 1.00 79.00 121 GLY A CA 1
ATOM 934 C C . GLY A 1 121 ? 15.713 -1.865 -10.458 1.00 79.00 121 GLY A C 1
ATOM 935 O O . GLY A 1 121 ? 15.272 -2.995 -10.668 1.00 79.00 121 GLY A O 1
ATOM 936 N N . ALA A 1 122 ? 15.725 -0.919 -11.402 1.00 78.88 122 ALA A N 1
ATOM 937 C CA . ALA A 1 122 ? 15.124 -1.150 -12.722 1.00 78.88 122 ALA A CA 1
ATOM 938 C C . ALA A 1 122 ? 15.807 -2.299 -13.482 1.00 78.88 122 ALA A C 1
ATOM 940 O O . ALA A 1 122 ? 15.146 -3.052 -14.183 1.00 78.88 122 ALA A O 1
ATOM 941 N N . ASN A 1 123 ? 17.113 -2.484 -13.276 1.00 78.38 123 ASN A N 1
ATOM 942 C CA . ASN A 1 123 ? 17.885 -3.576 -13.879 1.00 78.38 123 ASN A CA 1
ATOM 943 C C . ASN A 1 123 ? 17.669 -4.931 -13.203 1.00 78.38 123 ASN A C 1
ATOM 945 O O . ASN A 1 123 ? 17.958 -5.972 -13.789 1.00 78.38 123 ASN A O 1
ATOM 949 N N . ASP A 1 124 ? 17.181 -4.923 -11.966 1.00 78.62 124 ASP A N 1
ATOM 950 C CA . ASP A 1 124 ? 16.938 -6.147 -11.206 1.00 78.62 124 ASP A CA 1
ATOM 951 C C . ASP A 1 124 ? 15.622 -6.780 -11.638 1.00 78.62 124 ASP A C 1
ATOM 953 O O . ASP A 1 124 ? 15.513 -7.997 -11.766 1.00 78.62 124 ASP A O 1
ATOM 957 N N . CYS A 1 125 ? 14.638 -5.911 -11.863 1.00 82.31 125 CYS A N 1
ATOM 958 C CA . CYS A 1 125 ? 13.248 -6.254 -12.083 1.00 82.31 125 CYS A CA 1
ATOM 959 C C . CYS A 1 125 ? 12.589 -5.299 -13.090 1.00 82.31 125 CYS A C 1
ATOM 961 O O . CYS A 1 125 ? 11.682 -4.547 -12.724 1.00 82.31 125 CYS A O 1
ATOM 963 N N . PRO A 1 126 ? 13.026 -5.310 -14.365 1.00 77.50 126 PRO A N 1
ATOM 964 C CA . PRO A 1 126 ? 12.592 -4.328 -15.365 1.00 77.50 126 PRO A CA 1
ATOM 965 C C . PRO A 1 126 ? 11.112 -4.450 -15.749 1.00 77.50 126 PRO A C 1
ATOM 967 O O . PRO A 1 126 ? 10.503 -3.476 -16.182 1.00 77.50 126 PRO A O 1
ATOM 970 N N . ASP A 1 127 ? 10.531 -5.638 -15.580 1.00 81.06 127 ASP A N 1
ATOM 971 C CA . ASP A 1 127 ? 9.169 -5.979 -16.001 1.00 81.06 127 ASP A CA 1
ATOM 972 C C . ASP A 1 127 ? 8.284 -6.438 -14.830 1.00 81.06 127 ASP A C 1
ATOM 974 O O . ASP A 1 127 ? 7.305 -7.160 -15.036 1.00 81.06 127 ASP A O 1
ATOM 978 N N . GLU A 1 128 ? 8.618 -6.047 -13.599 1.00 90.44 128 GLU A N 1
ATOM 979 C CA . GLU A 1 128 ? 7.839 -6.432 -12.424 1.00 90.44 128 GLU A CA 1
ATOM 980 C C . GLU A 1 128 ? 6.469 -5.743 -12.435 1.00 90.44 128 GLU A C 1
ATOM 982 O O . GLU A 1 128 ? 6.337 -4.526 -12.318 1.00 90.44 128 GLU A O 1
ATOM 987 N N . LYS A 1 129 ? 5.423 -6.544 -12.641 1.00 93.62 129 LYS A N 1
ATOM 988 C CA . LYS A 1 129 ? 4.058 -6.056 -12.895 1.00 93.62 129 LYS A CA 1
ATOM 989 C C . LYS A 1 129 ? 3.082 -6.411 -11.791 1.00 93.62 129 LYS A C 1
ATOM 991 O O . LYS A 1 129 ? 1.941 -5.964 -11.857 1.00 93.62 129 LYS A O 1
ATOM 996 N N . VAL A 1 130 ? 3.473 -7.228 -10.815 1.00 95.62 130 VAL A N 1
ATOM 997 C CA . VAL A 1 130 ? 2.556 -7.731 -9.789 1.00 95.62 130 VAL A CA 1
ATOM 998 C C . VAL A 1 130 ? 3.222 -7.714 -8.425 1.00 95.62 130 VAL A C 1
ATOM 1000 O O . VAL A 1 130 ? 4.064 -8.552 -8.143 1.00 95.62 130 VAL A O 1
ATOM 1003 N N . LEU A 1 131 ? 2.779 -6.819 -7.545 1.00 95.19 131 LEU A N 1
ATOM 1004 C CA . LEU A 1 131 ? 3.242 -6.788 -6.159 1.00 95.19 131 LEU A CA 1
ATOM 1005 C C . LEU A 1 131 ? 2.157 -7.312 -5.228 1.00 95.19 131 LEU A C 1
ATOM 1007 O O . LEU A 1 131 ? 1.015 -6.848 -5.277 1.00 95.19 131 LEU A O 1
ATOM 1011 N N . THR A 1 132 ? 2.532 -8.236 -4.346 1.00 96.06 132 THR A N 1
ATOM 1012 C CA . THR A 1 132 ? 1.669 -8.737 -3.272 1.00 96.06 132 THR A CA 1
ATOM 1013 C C . THR A 1 132 ? 2.094 -8.124 -1.946 1.00 96.06 132 THR A C 1
ATOM 1015 O O . THR A 1 132 ? 3.190 -8.371 -1.445 1.00 96.06 132 THR A O 1
ATOM 1018 N N . TYR A 1 133 ? 1.210 -7.324 -1.369 1.00 95.50 133 TYR A N 1
ATOM 1019 C CA . TYR A 1 133 ? 1.358 -6.711 -0.062 1.00 95.50 133 TYR A CA 1
ATOM 1020 C C . TYR A 1 133 ? 0.704 -7.621 0.970 1.00 95.50 133 TYR A C 1
ATOM 1022 O O . TYR A 1 133 ? -0.490 -7.899 0.910 1.00 95.50 133 TYR A O 1
ATOM 1030 N N . LYS A 1 134 ? 1.500 -8.064 1.932 1.00 95.50 134 LYS A N 1
ATOM 1031 C CA . LYS A 1 134 ? 1.068 -8.789 3.121 1.00 95.50 134 LYS A CA 1
ATOM 1032 C C . LYS A 1 134 ? 1.071 -7.806 4.277 1.00 95.50 134 LYS A C 1
ATOM 1034 O O . LYS A 1 134 ? 2.143 -7.391 4.731 1.00 95.50 134 LYS A O 1
ATOM 1039 N N . LEU A 1 135 ? -0.118 -7.376 4.685 1.00 95.88 135 LEU A N 1
ATOM 1040 C CA . LEU A 1 135 ? -0.307 -6.318 5.664 1.00 95.88 135 LEU A 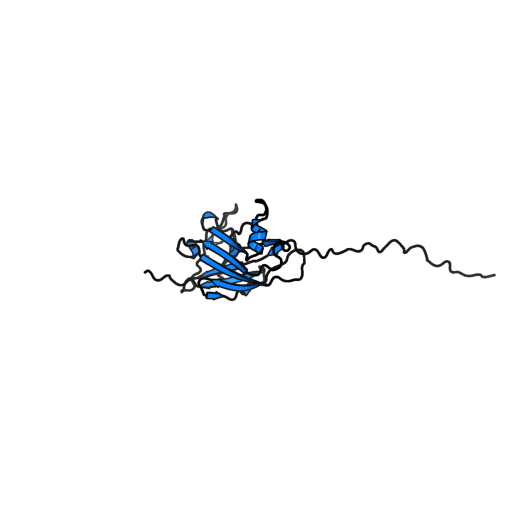CA 1
ATOM 1041 C C . LEU A 1 135 ? -1.124 -6.830 6.844 1.00 95.88 135 LEU A C 1
ATOM 1043 O O . LEU A 1 135 ? -2.265 -7.251 6.699 1.00 95.88 135 LEU A O 1
ATOM 1047 N N . LYS A 1 136 ? -0.556 -6.708 8.036 1.00 96.62 136 LYS A N 1
ATOM 1048 C CA . LYS A 1 136 ? -1.281 -6.829 9.297 1.00 96.62 136 LYS A CA 1
ATOM 1049 C C . LYS A 1 136 ? -1.326 -5.454 9.943 1.00 96.62 136 LYS A C 1
ATOM 1051 O O . LYS A 1 136 ? -0.272 -4.861 10.156 1.00 96.62 136 LYS A O 1
ATOM 1056 N N . CYS A 1 137 ? -2.519 -4.948 10.238 1.00 96.50 137 CYS A N 1
ATOM 1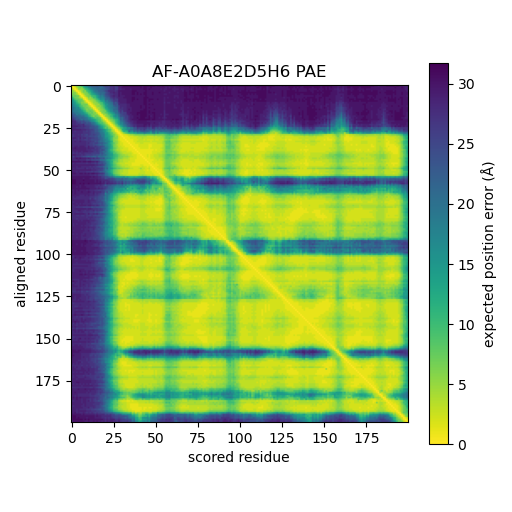057 C CA . CYS A 1 137 ? -2.720 -3.656 10.896 1.00 96.50 137 CYS A CA 1
ATOM 1058 C C . CYS A 1 137 ? -4.036 -3.673 11.696 1.00 96.50 137 CYS A C 1
ATOM 1060 O O . CYS A 1 137 ? -5.088 -3.328 11.148 1.00 96.50 137 CYS A O 1
ATOM 1062 N N . PRO A 1 138 ? -4.004 -4.071 12.983 1.00 95.56 138 PRO A N 1
ATOM 1063 C CA . PRO A 1 138 ? -5.216 -4.243 13.787 1.00 95.56 138 PRO A CA 1
ATOM 1064 C C . PRO A 1 138 ? -6.067 -2.983 13.927 1.00 95.56 138 PRO A C 1
ATOM 1066 O O . PRO A 1 138 ? -7.290 -3.069 13.968 1.00 95.56 138 PRO A O 1
ATOM 1069 N N . THR A 1 139 ? -5.445 -1.803 13.934 1.00 92.75 139 THR A N 1
ATOM 1070 C CA . THR A 1 139 ? -6.160 -0.519 13.971 1.00 92.75 139 THR A CA 1
ATOM 1071 C C . THR A 1 139 ? -7.088 -0.332 12.769 1.00 92.75 139 THR A C 1
ATOM 1073 O O . THR A 1 139 ? -8.167 0.232 12.920 1.00 92.75 139 THR A O 1
ATOM 1076 N N . VAL A 1 140 ? -6.682 -0.818 11.592 1.00 94.94 140 VAL A N 1
ATOM 1077 C CA . VAL A 1 140 ? -7.441 -0.667 10.345 1.00 94.94 140 VAL A CA 1
ATOM 1078 C C . VAL A 1 140 ? -8.409 -1.827 10.139 1.00 94.94 140 VAL A C 1
ATOM 1080 O O . VAL A 1 140 ? -9.575 -1.598 9.833 1.00 94.94 140 VAL A O 1
ATOM 1083 N N . PHE A 1 141 ? -7.943 -3.066 10.308 1.00 94.75 141 PHE A N 1
ATOM 1084 C CA . PHE A 1 141 ? -8.747 -4.255 10.001 1.00 94.75 141 PHE A CA 1
ATOM 1085 C C . PHE A 1 141 ? -9.625 -4.724 11.164 1.00 94.75 141 PHE A C 1
ATOM 1087 O O . PHE A 1 141 ? -10.578 -5.472 10.959 1.00 94.75 141 PHE A O 1
ATOM 1094 N N . GLY A 1 142 ? -9.333 -4.282 12.389 1.00 93.50 142 GLY A N 1
ATOM 1095 C CA . GLY A 1 142 ? -10.043 -4.708 13.595 1.00 93.50 142 GLY A CA 1
ATOM 1096 C C . GLY A 1 142 ? -9.665 -6.108 14.087 1.00 93.50 142 GLY A C 1
ATOM 1097 O O . GLY A 1 142 ? -10.310 -6.615 15.004 1.00 93.50 142 GLY A O 1
ATOM 1098 N N . ASP A 1 143 ? -8.639 -6.735 13.508 1.00 94.62 143 ASP A N 1
ATOM 1099 C CA . ASP A 1 143 ? -8.138 -8.043 13.917 1.00 94.62 143 ASP A CA 1
ATOM 1100 C C . ASP A 1 143 ? -6.619 -8.196 13.716 1.00 94.62 143 ASP A C 1
ATOM 1102 O O . ASP A 1 143 ? -5.926 -7.320 13.203 1.00 94.62 143 ASP A O 1
ATOM 1106 N N . GLU A 1 144 ? -6.083 -9.319 14.190 1.00 95.19 144 GLU A N 1
ATOM 1107 C CA . GLU A 1 144 ? -4.650 -9.620 14.188 1.00 95.19 144 GLU A CA 1
ATOM 1108 C C . GLU A 1 144 ? -4.192 -10.418 12.953 1.00 95.19 144 GLU A C 1
ATOM 1110 O O . GLU A 1 144 ? -3.059 -10.919 12.947 1.00 95.19 144 GLU A O 1
ATOM 1115 N N . ALA A 1 145 ? -5.051 -10.588 11.942 1.00 96.19 145 ALA A N 1
ATOM 1116 C CA . ALA A 1 145 ? -4.748 -11.372 10.752 1.00 96.19 145 ALA A CA 1
ATOM 1117 C C . ALA A 1 145 ? -3.825 -10.619 9.779 1.00 96.19 145 ALA A C 1
ATOM 1119 O O . ALA A 1 145 ? -3.755 -9.390 9.746 1.00 96.19 145 ALA A O 1
ATOM 1120 N N . GLU A 1 146 ? -3.091 -11.387 8.973 1.00 96.69 146 GLU A N 1
ATOM 1121 C CA . GLU A 1 146 ? -2.407 -10.869 7.788 1.00 96.69 146 GLU A CA 1
ATOM 1122 C C . GLU A 1 146 ? -3.415 -10.830 6.636 1.00 96.69 146 GLU A C 1
ATOM 1124 O O . GLU A 1 146 ? -3.992 -11.859 6.282 1.00 96.69 146 GLU A O 1
ATOM 1129 N N . HIS A 1 147 ? -3.617 -9.649 6.059 1.00 96.50 147 HIS A N 1
ATOM 1130 C CA . HIS A 1 147 ? -4.436 -9.447 4.871 1.00 96.50 147 HIS A CA 1
ATOM 1131 C C . HIS A 1 147 ? -3.537 -9.305 3.645 1.00 96.50 147 HIS A C 1
ATOM 1133 O O . HIS A 1 147 ? -2.503 -8.631 3.683 1.00 96.50 147 HIS A O 1
ATOM 1139 N N . GLU A 1 148 ? -3.948 -9.931 2.545 1.00 96.88 148 GLU A N 1
ATOM 1140 C CA . GLU A 1 148 ? -3.233 -9.873 1.275 1.00 96.88 148 GLU A CA 1
ATOM 1141 C C . GLU A 1 148 ? -3.911 -8.908 0.305 1.00 96.88 148 GLU A C 1
ATOM 1143 O O . GLU A 1 148 ? -5.122 -8.949 0.077 1.00 96.88 148 GLU A O 1
ATOM 1148 N N . LEU A 1 149 ? -3.091 -8.046 -0.284 1.00 96.44 149 LEU A N 1
ATOM 1149 C CA . LEU A 1 149 ? -3.466 -7.101 -1.319 1.00 96.44 149 LEU A CA 1
ATOM 1150 C C . LEU A 1 149 ? -2.553 -7.323 -2.523 1.00 96.44 149 LEU A C 1
ATOM 1152 O O . LEU A 1 149 ? -1.338 -7.158 -2.424 1.00 96.44 149 LEU A O 1
ATOM 1156 N N . VAL A 1 150 ? -3.130 -7.656 -3.671 1.00 97.69 150 VAL A N 1
ATOM 1157 C CA . VAL A 1 150 ? -2.380 -7.855 -4.917 1.00 97.69 150 VAL A CA 1
ATOM 1158 C C . VAL A 1 150 ? -2.573 -6.637 -5.807 1.00 97.69 150 VAL A C 1
ATOM 1160 O O . VAL A 1 150 ? -3.690 -6.189 -6.042 1.00 97.69 150 VAL A O 1
ATOM 1163 N N . THR A 1 151 ? -1.485 -6.081 -6.316 1.00 97.25 151 THR A N 1
ATOM 1164 C CA . THR A 1 151 ? -1.498 -4.863 -7.133 1.00 97.25 151 THR A CA 1
ATOM 1165 C C . THR A 1 151 ? -0.838 -5.129 -8.474 1.00 97.25 151 THR A C 1
ATOM 1167 O O . THR A 1 151 ? 0.172 -5.827 -8.545 1.00 97.25 151 THR A O 1
ATOM 1170 N N . TYR A 1 152 ? -1.419 -4.582 -9.538 1.00 97.12 152 TYR A N 1
ATOM 1171 C CA . TYR A 1 152 ? -1.005 -4.820 -10.915 1.00 97.12 152 TYR A CA 1
ATOM 1172 C C . TYR A 1 152 ? -0.563 -3.513 -11.559 1.00 97.12 152 TYR A C 1
ATOM 1174 O O . TYR A 1 152 ? -1.285 -2.511 -11.519 1.00 97.12 152 TYR A O 1
ATOM 1182 N N . TRP A 1 153 ? 0.603 -3.551 -12.188 1.00 94.88 153 TRP A N 1
ATOM 1183 C CA . TRP A 1 153 ? 1.347 -2.378 -12.605 1.00 94.88 153 TRP A CA 1
ATOM 1184 C C . TRP A 1 153 ? 1.757 -2.446 -14.072 1.00 94.88 153 TRP A C 1
ATOM 1186 O O . TRP A 1 153 ? 1.990 -3.517 -14.630 1.00 94.88 153 TRP A O 1
ATOM 1196 N N . GLU A 1 154 ? 1.881 -1.280 -14.689 1.00 92.12 154 GLU A N 1
ATOM 1197 C CA . GLU A 1 154 ? 2.560 -1.092 -15.964 1.00 92.12 154 GLU A CA 1
ATOM 1198 C C . GLU A 1 154 ? 3.848 -0.299 -15.736 1.00 92.12 154 GLU A C 1
ATOM 1200 O O . GLU A 1 154 ? 3.825 0.806 -15.194 1.00 92.12 154 GLU A O 1
ATOM 1205 N N . VAL A 1 155 ? 4.981 -0.873 -16.143 1.00 87.88 155 VAL A N 1
ATOM 1206 C CA . VAL A 1 155 ? 6.299 -0.245 -16.010 1.00 87.88 155 VAL A CA 1
ATOM 1207 C C . VAL A 1 155 ? 6.647 0.452 -17.333 1.00 87.88 155 VAL A C 1
ATOM 1209 O O . VAL A 1 155 ? 6.750 -0.219 -18.365 1.00 87.88 155 VAL A O 1
ATOM 1212 N N . PRO A 1 156 ? 6.795 1.790 -17.360 1.00 80.06 156 PRO A N 1
ATOM 1213 C CA . PRO A 1 156 ? 7.085 2.514 -18.592 1.00 80.06 156 PRO A CA 1
ATOM 1214 C C . PRO A 1 156 ? 8.508 2.234 -19.095 1.00 80.06 156 PRO A C 1
ATOM 1216 O O . PRO A 1 156 ? 9.463 2.193 -18.325 1.00 80.06 156 PRO A O 1
ATOM 1219 N N . LYS A 1 157 ? 8.656 2.110 -20.421 1.00 71.25 157 LYS A N 1
ATOM 1220 C CA . LYS A 1 157 ? 9.936 1.806 -21.094 1.00 71.25 157 LYS A CA 1
ATOM 1221 C C . LYS A 1 157 ? 10.900 2.997 -21.226 1.00 71.25 157 LYS A C 1
ATOM 1223 O O . LYS A 1 157 ? 12.035 2.793 -21.634 1.00 71.25 157 LYS A O 1
ATOM 1228 N N . ILE A 1 158 ? 10.451 4.232 -20.967 1.00 59.22 158 ILE A N 1
ATOM 1229 C CA . ILE A 1 158 ? 11.244 5.463 -21.165 1.00 59.22 158 ILE A CA 1
ATOM 1230 C C . ILE A 1 158 ? 11.757 5.966 -19.818 1.00 59.22 158 ILE A C 1
ATOM 1232 O O . ILE A 1 158 ? 11.024 6.017 -18.832 1.00 59.22 158 ILE A O 1
ATOM 1236 N N . GLN A 1 159 ? 13.029 6.335 -19.803 1.00 53.44 159 GLN A N 1
ATOM 1237 C CA . GLN A 1 159 ? 13.890 6.196 -18.650 1.00 53.44 159 GLN A CA 1
ATOM 1238 C C . GLN A 1 159 ? 14.725 7.483 -18.474 1.00 53.44 159 GLN A C 1
ATOM 1240 O O . GLN A 1 159 ? 15.812 7.632 -19.013 1.00 53.44 159 GLN A O 1
ATOM 1245 N N . ASN A 1 160 ? 14.154 8.456 -17.754 1.00 56.19 160 ASN A N 1
ATOM 1246 C CA . ASN A 1 160 ? 14.945 9.425 -16.980 1.00 56.19 160 ASN A CA 1
ATOM 1247 C C . ASN A 1 160 ? 15.472 8.700 -15.726 1.00 56.19 160 ASN A C 1
ATOM 1249 O O . ASN A 1 160 ? 15.015 7.600 -15.445 1.00 56.19 160 ASN A O 1
ATOM 1253 N N . ASN A 1 161 ? 16.319 9.334 -14.907 1.00 58.88 161 ASN A N 1
ATOM 1254 C CA . ASN A 1 161 ? 16.931 8.735 -13.702 1.00 58.88 161 ASN A CA 1
ATOM 1255 C C . ASN A 1 161 ? 15.970 8.028 -12.706 1.00 58.88 161 ASN A C 1
ATOM 1257 O O . ASN A 1 161 ? 16.440 7.278 -11.856 1.00 58.88 161 ASN A O 1
ATOM 1261 N N . PHE A 1 162 ? 14.647 8.231 -12.797 1.00 64.56 162 PHE A N 1
ATOM 1262 C CA . PHE A 1 162 ? 13.633 7.511 -12.016 1.00 64.56 162 PHE A CA 1
ATOM 1263 C C . PHE A 1 162 ? 12.416 7.150 -12.882 1.00 64.56 162 PHE A C 1
ATOM 1265 O O . PHE A 1 162 ? 11.821 8.034 -13.507 1.00 64.56 162 PHE A O 1
ATOM 1272 N N . ALA A 1 163 ? 12.011 5.876 -12.878 1.00 77.94 163 ALA A N 1
ATOM 1273 C CA . ALA A 1 163 ? 10.759 5.416 -13.481 1.00 77.94 163 ALA A CA 1
ATOM 1274 C C . ALA A 1 163 ? 9.662 5.275 -12.417 1.00 77.94 163 ALA A C 1
ATOM 1276 O O . ALA A 1 163 ? 9.923 4.936 -11.263 1.00 77.94 163 ALA A O 1
ATOM 1277 N N . LYS A 1 164 ? 8.412 5.531 -12.807 1.00 84.19 164 LYS A N 1
ATOM 1278 C CA . LYS A 1 164 ? 7.236 5.360 -11.945 1.00 84.19 164 LYS A CA 1
ATOM 1279 C C . LYS A 1 164 ? 6.279 4.389 -12.611 1.00 84.19 164 LYS A C 1
ATOM 1281 O O . LYS A 1 164 ? 5.847 4.642 -13.735 1.00 84.19 164 LYS A O 1
ATOM 1286 N N . ALA A 1 165 ? 5.974 3.296 -11.929 1.00 90.06 165 ALA A N 1
ATOM 1287 C CA . ALA A 1 165 ? 5.010 2.325 -12.404 1.00 90.06 165 ALA A CA 1
ATOM 1288 C C . ALA A 1 165 ? 3.583 2.887 -12.297 1.00 90.06 165 ALA A C 1
ATOM 1290 O O . ALA A 1 165 ? 3.274 3.701 -11.424 1.00 90.06 165 ALA A O 1
ATOM 1291 N N . ILE A 1 166 ? 2.711 2.454 -13.201 1.00 91.81 166 ILE A N 1
ATOM 1292 C CA . ILE A 1 166 ? 1.305 2.855 -13.269 1.00 91.81 166 ILE A CA 1
ATOM 1293 C C . ILE A 1 166 ? 0.460 1.745 -12.650 1.00 91.81 166 ILE A C 1
ATOM 1295 O O . ILE A 1 166 ? 0.424 0.647 -13.199 1.00 91.81 166 ILE A O 1
ATOM 1299 N N . CYS A 1 167 ? -0.208 1.996 -11.519 1.00 94.94 167 CYS A N 1
ATOM 1300 C CA . CYS A 1 167 ? -1.106 1.000 -10.932 1.00 94.94 167 CYS A CA 1
ATOM 1301 C C . CYS A 1 167 ? -2.413 0.978 -11.722 1.00 94.94 167 CYS A C 1
ATOM 1303 O O . CYS A 1 167 ? -3.114 1.985 -11.790 1.00 94.94 167 CYS A O 1
ATOM 1305 N N . ASN A 1 168 ? -2.760 -0.171 -12.289 1.00 95.00 168 ASN A N 1
ATOM 1306 C CA . ASN A 1 168 ? -3.955 -0.323 -13.119 1.00 95.00 168 ASN A CA 1
ATOM 1307 C C . ASN A 1 168 ? -5.068 -1.096 -12.404 1.00 95.00 168 ASN A C 1
ATOM 1309 O O . ASN A 1 168 ? -6.244 -0.958 -12.745 1.00 95.00 168 ASN A O 1
ATOM 1313 N N . ARG A 1 169 ? -4.712 -1.931 -11.423 1.00 96.94 169 ARG A N 1
ATOM 1314 C CA . ARG A 1 169 ? -5.665 -2.785 -10.713 1.00 96.94 169 ARG A CA 1
ATOM 1315 C C . ARG A 1 169 ? -5.147 -3.155 -9.336 1.00 96.94 169 ARG A C 1
ATOM 1317 O O . ARG A 1 169 ? -3.961 -3.417 -9.163 1.00 96.94 169 ARG A O 1
ATOM 1324 N N . ILE A 1 170 ? -6.067 -3.240 -8.391 1.00 97.88 170 ILE A N 1
ATOM 1325 C CA . ILE A 1 170 ? -5.831 -3.717 -7.037 1.00 97.88 170 ILE A CA 1
ATOM 1326 C C . ILE A 1 170 ? -6.853 -4.818 -6.748 1.00 97.88 170 ILE A C 1
ATOM 1328 O O . ILE A 1 170 ? -8.015 -4.702 -7.130 1.00 97.88 170 ILE A O 1
ATOM 1332 N N . GLU A 1 171 ? -6.426 -5.887 -6.094 1.00 97.62 171 GLU A N 1
ATOM 1333 C CA . GLU A 1 171 ? -7.269 -6.976 -5.613 1.00 97.62 171 GLU A CA 1
ATOM 1334 C C . GLU A 1 171 ? -7.112 -7.092 -4.094 1.00 97.62 171 GLU A C 1
ATOM 1336 O O . GLU A 1 171 ? -5.996 -7.191 -3.587 1.00 97.62 171 GLU A O 1
ATOM 1341 N N . PHE A 1 172 ? -8.232 -7.065 -3.372 1.00 96.50 172 PHE A N 1
ATOM 1342 C CA . PHE A 1 172 ? -8.283 -7.197 -1.915 1.00 96.50 172 PHE A CA 1
ATOM 1343 C C . PHE A 1 172 ? -9.483 -8.058 -1.529 1.00 96.50 172 PHE A C 1
ATOM 1345 O O . PHE A 1 172 ? -10.606 -7.740 -1.919 1.00 96.50 172 PHE A O 1
ATOM 1352 N N . GLU A 1 173 ? -9.256 -9.156 -0.803 1.00 92.75 173 GLU A N 1
ATOM 1353 C CA . GLU A 1 173 ? -10.316 -10.064 -0.322 1.00 92.75 173 GLU A CA 1
ATOM 1354 C C . GLU A 1 173 ? -11.330 -10.475 -1.414 1.00 92.75 173 GLU A C 1
ATOM 1356 O O . GLU A 1 173 ? -12.544 -10.477 -1.220 1.00 92.75 173 GLU A O 1
ATOM 1361 N N . GLY A 1 174 ? -10.825 -10.791 -2.612 1.00 91.50 174 GLY A N 1
ATOM 1362 C CA . GLY A 1 174 ? -11.642 -11.202 -3.761 1.00 91.50 174 GLY A CA 1
ATOM 1363 C C . GLY A 1 174 ? -12.342 -10.060 -4.508 1.00 91.50 174 GLY A C 1
ATOM 1364 O O . GLY A 1 174 ? -13.009 -10.311 -5.511 1.00 91.50 174 GLY A O 1
ATOM 1365 N N . LYS A 1 175 ? -12.176 -8.805 -4.074 1.00 93.81 175 LYS A N 1
ATOM 1366 C CA . LYS A 1 175 ? -12.714 -7.619 -4.751 1.00 93.81 175 LYS A CA 1
ATOM 1367 C C . LYS A 1 175 ? -11.664 -6.966 -5.635 1.00 93.81 175 LYS A C 1
ATOM 1369 O O . LYS A 1 175 ? -10.517 -6.805 -5.231 1.00 93.81 175 LYS A O 1
ATOM 1374 N N . VAL A 1 176 ? -12.092 -6.530 -6.817 1.00 96.44 176 VAL A N 1
ATOM 1375 C CA . VAL A 1 176 ? -11.272 -5.755 -7.754 1.00 96.44 176 VAL A CA 1
ATOM 1376 C C . VAL A 1 176 ? -11.548 -4.267 -7.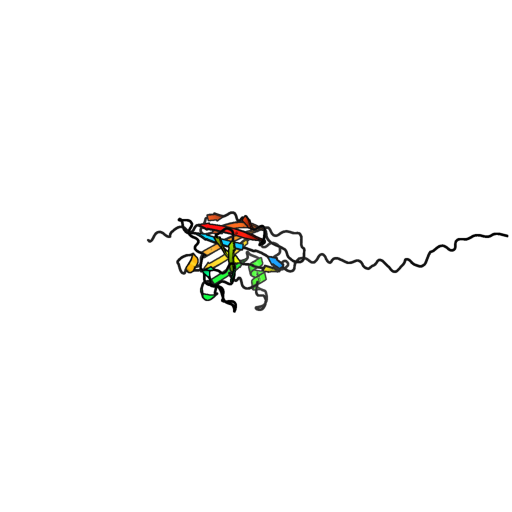562 1.00 96.44 176 VAL A C 1
ATOM 1378 O O . VAL A 1 176 ? -12.702 -3.842 -7.548 1.00 96.44 176 VAL A O 1
ATOM 1381 N N . ILE A 1 177 ? -10.485 -3.478 -7.447 1.00 96.25 177 ILE A N 1
ATOM 1382 C CA . ILE A 1 177 ? -10.520 -2.035 -7.223 1.00 96.25 177 ILE A CA 1
ATOM 1383 C C . ILE A 1 177 ? -9.678 -1.353 -8.304 1.00 96.25 177 ILE A C 1
ATOM 1385 O O . ILE A 1 177 ? -8.544 -1.752 -8.579 1.00 96.25 177 ILE A O 1
ATOM 1389 N N . THR A 1 178 ? -10.236 -0.314 -8.925 1.00 94.88 178 THR A N 1
ATOM 1390 C CA . THR A 1 178 ? -9.520 0.521 -9.896 1.00 94.88 178 THR A CA 1
ATOM 1391 C C . THR A 1 178 ? -8.924 1.728 -9.171 1.00 94.88 178 THR A C 1
ATOM 1393 O O . THR A 1 178 ? -9.687 2.560 -8.672 1.00 94.88 178 THR A O 1
ATOM 1396 N N . PRO A 1 179 ? -7.588 1.842 -9.082 1.00 94.12 179 PRO A N 1
ATOM 1397 C CA . PRO A 1 179 ? -6.956 2.993 -8.459 1.00 94.12 179 PRO A CA 1
ATOM 1398 C C . PRO A 1 179 ? -7.109 4.253 -9.318 1.00 94.12 179 PRO A C 1
ATOM 1400 O O . PRO A 1 179 ? -7.318 4.196 -10.529 1.00 94.12 179 PRO A O 1
ATOM 1403 N N . THR A 1 180 ? -6.960 5.410 -8.684 1.00 91.75 180 THR A N 1
ATOM 1404 C CA . THR A 1 180 ? -6.942 6.722 -9.342 1.00 91.75 180 THR A CA 1
ATOM 1405 C C . THR A 1 180 ? -5.621 7.420 -9.061 1.00 91.75 180 THR A C 1
ATOM 1407 O O . THR A 1 180 ? -5.024 7.222 -8.009 1.00 91.75 180 THR A O 1
ATOM 1410 N N . ILE A 1 181 ? -5.137 8.231 -9.998 1.00 85.56 181 ILE A N 1
ATOM 1411 C CA . ILE A 1 181 ? -3.915 9.010 -9.786 1.00 85.56 181 ILE A CA 1
ATOM 1412 C C . ILE A 1 181 ? -4.212 10.243 -8.928 1.00 85.56 181 ILE A C 1
ATOM 1414 O O . ILE A 1 181 ? -5.2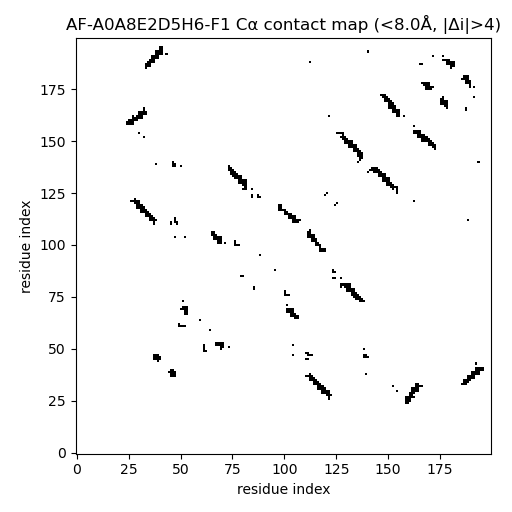00 10.942 -9.162 1.00 85.56 181 ILE A O 1
ATOM 1418 N N . VAL A 1 182 ? -3.335 10.543 -7.971 1.00 78.50 182 VAL A N 1
ATOM 1419 C CA . VAL A 1 182 ? -3.327 11.836 -7.279 1.00 78.50 182 VAL A CA 1
ATOM 1420 C C . VAL A 1 182 ? -2.454 12.809 -8.082 1.00 78.50 182 VAL A C 1
ATOM 1422 O O . VAL A 1 182 ? -1.242 12.583 -8.163 1.00 78.50 182 VAL A O 1
ATOM 1425 N N . PRO A 1 183 ? -3.015 13.895 -8.657 1.00 64.81 183 PRO A N 1
ATOM 1426 C CA . PRO A 1 183 ? -2.291 14.788 -9.571 1.00 64.81 183 PRO A CA 1
ATOM 1427 C C . PRO A 1 183 ? -1.028 15.448 -8.986 1.00 64.81 183 PRO A C 1
ATOM 1429 O O . PRO A 1 183 ? -0.195 15.933 -9.745 1.00 64.81 183 PRO A O 1
ATOM 1432 N N . GLU A 1 184 ? -0.869 15.447 -7.657 1.00 67.50 184 GLU A N 1
ATOM 1433 C CA . GLU A 1 184 ? 0.208 16.153 -6.944 1.00 67.50 184 GLU A CA 1
ATOM 1434 C C . GLU A 1 184 ? 1.181 15.240 -6.178 1.00 67.50 184 GLU A C 1
ATOM 1436 O O . GLU A 1 184 ? 2.305 15.651 -5.901 1.00 67.50 184 GLU A O 1
ATOM 1441 N N . SER A 1 185 ? 0.795 14.002 -5.846 1.00 67.69 185 SER A N 1
ATOM 1442 C CA . SER A 1 185 ? 1.635 13.095 -5.042 1.00 67.69 185 SER A CA 1
ATOM 1443 C C . SER A 1 185 ? 2.198 11.918 -5.837 1.00 67.69 185 SER A C 1
ATOM 1445 O O . SER A 1 185 ? 3.007 11.160 -5.309 1.00 67.69 185 SER A O 1
ATOM 1447 N N . TYR A 1 186 ? 1.791 11.760 -7.105 1.00 69.56 186 TYR A N 1
ATOM 1448 C CA . TYR A 1 186 ? 2.129 10.617 -7.967 1.00 69.56 186 TYR A CA 1
ATOM 1449 C C . TYR A 1 186 ? 1.789 9.241 -7.368 1.00 69.56 186 TYR A C 1
ATOM 1451 O O . TYR A 1 186 ? 2.202 8.221 -7.915 1.00 69.56 186 TYR A O 1
ATOM 1459 N N . ASN A 1 187 ? 1.035 9.206 -6.268 1.00 80.88 187 ASN A N 1
ATOM 1460 C CA . ASN A 1 187 ? 0.507 7.981 -5.699 1.00 80.88 187 ASN A CA 1
ATOM 1461 C C . ASN A 1 187 ? -0.708 7.528 -6.501 1.00 80.88 187 ASN A C 1
ATOM 1463 O O . ASN A 1 187 ? -1.553 8.341 -6.900 1.00 80.88 187 ASN A O 1
ATOM 1467 N N . TYR A 1 188 ? -0.822 6.216 -6.660 1.00 90.19 188 TYR A N 1
ATOM 1468 C CA . TYR A 1 188 ? -2.072 5.586 -7.047 1.00 90.19 188 TYR A CA 1
ATOM 1469 C C . TYR A 1 188 ? -2.894 5.356 -5.793 1.00 90.19 188 TYR A C 1
ATOM 1471 O O . TYR A 1 188 ? -2.478 4.624 -4.897 1.00 90.19 188 TYR A O 1
ATOM 1479 N N . GLN A 1 189 ? -4.045 6.017 -5.716 1.00 92.25 189 GLN A N 1
ATOM 1480 C CA . GLN A 1 189 ? -4.928 5.935 -4.569 1.00 92.25 189 GLN A CA 1
ATOM 1481 C C . GLN A 1 189 ? -6.118 5.012 -4.818 1.00 92.25 189 GLN A C 1
ATOM 1483 O O . GLN A 1 189 ? -6.685 4.985 -5.914 1.00 92.25 189 GLN A O 1
ATOM 1488 N N . ALA A 1 190 ? -6.557 4.322 -3.775 1.00 93.81 190 ALA A N 1
ATOM 1489 C CA . ALA A 1 190 ? -7.808 3.584 -3.775 1.00 93.81 190 ALA A CA 1
ATOM 1490 C C . ALA A 1 190 ? -8.509 3.684 -2.417 1.00 93.81 190 ALA A C 1
ATOM 1492 O O . ALA A 1 190 ? -7.868 3.834 -1.377 1.00 93.81 190 ALA A O 1
ATOM 1493 N N . ILE A 1 191 ? -9.838 3.593 -2.448 1.00 93.75 191 ILE A N 1
ATOM 1494 C CA . ILE A 1 191 ? -10.674 3.445 -1.257 1.00 93.75 191 ILE A CA 1
ATOM 1495 C C . ILE A 1 191 ? -11.125 1.986 -1.199 1.00 93.75 191 ILE A C 1
ATOM 1497 O O . ILE A 1 191 ? -11.716 1.477 -2.151 1.00 93.75 191 ILE A O 1
ATOM 1501 N N . VAL A 1 192 ? -10.838 1.324 -0.084 1.00 94.88 192 VAL A N 1
ATOM 1502 C CA . VAL A 1 192 ? -11.192 -0.067 0.196 1.00 94.88 192 VAL A CA 1
ATOM 1503 C C . VAL A 1 192 ? -12.310 -0.080 1.235 1.00 94.88 192 VAL A C 1
ATOM 1505 O O . VAL A 1 192 ? -12.145 0.450 2.330 1.00 94.88 192 VAL A O 1
ATOM 1508 N N . ILE A 1 193 ? -13.448 -0.695 0.906 1.00 93.56 193 ILE A N 1
ATOM 1509 C CA . ILE A 1 193 ? -14.566 -0.859 1.845 1.00 93.56 193 ILE A CA 1
ATOM 1510 C C . ILE A 1 193 ? -14.456 -2.238 2.498 1.00 93.56 193 ILE A C 1
ATOM 1512 O O . ILE A 1 193 ? -14.612 -3.261 1.820 1.00 93.56 193 ILE A O 1
ATOM 1516 N N . LEU A 1 194 ? -14.204 -2.250 3.807 1.00 92.00 194 LEU A N 1
ATOM 1517 C CA . LEU A 1 194 ? -14.167 -3.453 4.629 1.00 92.00 194 LEU A CA 1
ATOM 1518 C C . LEU A 1 194 ? -15.593 -3.888 4.966 1.00 92.00 194 LEU A C 1
ATOM 1520 O O . LEU A 1 194 ? -16.390 -3.121 5.515 1.00 92.00 194 LEU A O 1
ATOM 1524 N N . GLU A 1 195 ? -15.921 -5.133 4.638 1.00 83.69 195 GLU A N 1
ATOM 1525 C CA . GLU A 1 195 ? -17.179 -5.727 5.079 1.00 83.69 195 GLU A CA 1
ATOM 1526 C C . GLU A 1 195 ? -17.054 -6.182 6.529 1.00 83.69 195 GLU A C 1
ATOM 1528 O O . GLU A 1 195 ? -16.035 -6.729 6.949 1.00 83.69 195 GLU A O 1
ATOM 1533 N N . SER A 1 196 ? -18.106 -5.962 7.318 1.00 66.38 196 SER A N 1
ATOM 1534 C CA . SER A 1 196 ? -18.160 -6.503 8.671 1.00 66.38 196 SER A CA 1
ATOM 1535 C C . SER A 1 196 ? -18.075 -8.026 8.603 1.00 66.38 196 SER A C 1
ATOM 1537 O O . SER A 1 196 ? -18.971 -8.658 8.036 1.00 66.38 196 SER A O 1
ATOM 1539 N N . LYS A 1 197 ? -17.047 -8.619 9.221 1.00 59.88 197 LYS A N 1
ATOM 1540 C CA . LYS A 1 197 ? -17.026 -10.066 9.449 1.00 59.88 197 LYS A CA 1
ATOM 1541 C C . LYS A 1 197 ? -18.263 -10.405 10.278 1.00 59.88 197 LYS A C 1
ATOM 1543 O O . LYS A 1 197 ? -18.424 -9.902 11.393 1.00 59.88 197 LYS A O 1
ATOM 1548 N N . ALA A 1 198 ? -19.175 -11.190 9.709 1.00 40.53 198 ALA A N 1
ATOM 1549 C CA . ALA A 1 198 ? -20.274 -11.743 10.480 1.00 40.53 198 ALA A CA 1
ATOM 1550 C C . ALA A 1 198 ? -19.652 -12.516 11.649 1.00 40.53 198 ALA A C 1
ATOM 1552 O O . ALA A 1 198 ? -18.746 -13.321 11.441 1.00 40.53 198 ALA A O 1
ATOM 1553 N N . LYS A 1 199 ? -20.075 -12.218 12.881 1.00 39.91 199 LYS A N 1
ATOM 1554 C CA . LYS A 1 199 ? -19.712 -13.056 14.024 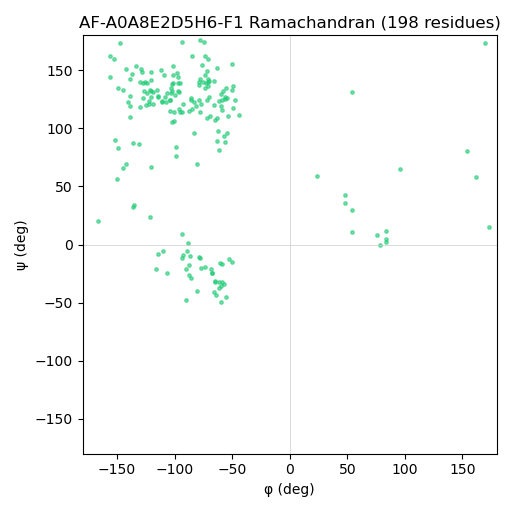1.00 39.91 199 LYS A CA 1
ATOM 1555 C C . 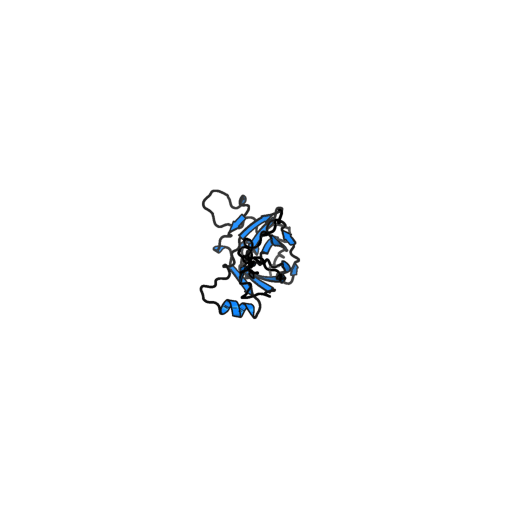LYS A 1 199 ? -20.326 -14.433 13.776 1.00 39.91 199 LYS A C 1
ATOM 1557 O O . LYS A 1 199 ? -21.551 -14.540 13.815 1.00 39.91 199 LYS A O 1
ATOM 1562 N N . GLU A 1 200 ? -19.492 -15.424 13.474 1.00 36.19 200 GLU A N 1
ATOM 1563 C CA . GLU A 1 200 ? -19.851 -16.839 13.635 1.00 36.19 200 GLU A CA 1
ATOM 1564 C C . GLU A 1 200 ? -20.011 -17.186 15.120 1.00 36.19 200 GLU A C 1
ATOM 1566 O O . GLU A 1 200 ? -19.250 -16.635 15.954 1.00 36.19 200 GLU A O 1
#

Foldseek 3Di:
DDDDDDPDDPDPPPPPPPPPPPPPLDFAQKEKQKAWEWEAEPVRDTLLQQQDADDDPDDDHSNRDQKHFGDPVQKDKDKAFDPPLNVLQVPDDPPPDQPPFTWMWHDDPNTIITITTTMDGCVSCVATFKIKMFMAGCSRQVDRHTWIKIWGWDWDPRGDNYTYIDTQWMDTPNDIWGFDADPPPRHTYTYHYDYPDDDD

Sequence (200 aa):
MKTYLFTGLLGLIILSSFSSCRTSDHEPDLVFYNLALSFQDASGKDLVQGIELERESGSVSVEQAQSGLVKRDLYTLKVVTSQPCEDVIASKSKNYIPDSPRLGMTKYNGYSFLTNDFGMGANDCPDEKVLTYKLKCPTVFGDEAEHELVTYWEVPKIQNNFAKAICNRIEFEGKVITPTIVPESYNYQAIVILESKAKE

Secondary structure (DSSP, 8-state):
--------S-SS-SSS------------SEEEEEEEEEEE-TT--BSSTTPPBP--SS---TTT-SEEEBPGGG-EEEEEEPTTHHHHHHHS-TT------PPEEEEETTEEEEEEEEEEETTT-TT--EEEEEEE-HHHHSSSPPEEEEEEEE--S--SSEEE-EEEEEEETTEEE--EE-TTT-PEEEEEEPPP----